Protein AF-A0A6L7EQ27-F1 (afdb_monomer)

Mean predicted aligned error: 4.53 Å

Structure (mmCIF, N/CA/C/O backbone):
data_AF-A0A6L7EQ27-F1
#
_entry.id   AF-A0A6L7EQ27-F1
#
loop_
_atom_site.group_PDB
_atom_site.id
_atom_site.type_symbol
_atom_site.label_atom_id
_atom_site.label_alt_id
_atom_site.label_comp_id
_atom_site.label_asym_id
_atom_site.label_entity_id
_atom_site.label_seq_id
_atom_site.pdbx_PDB_ins_code
_atom_site.Cartn_x
_atom_site.Cartn_y
_atom_site.Cartn_z
_atom_site.occupancy
_atom_site.B_iso_or_equiv
_atom_site.auth_seq_id
_atom_site.auth_comp_id
_atom_site.auth_asym_id
_atom_site.auth_atom_id
_atom_site.pdbx_PDB_model_num
ATOM 1 N N . MET A 1 1 ? -13.076 1.166 -12.972 1.00 92.44 1 MET A N 1
ATOM 2 C CA . MET A 1 1 ? -11.904 1.980 -12.607 1.00 92.44 1 MET A CA 1
ATOM 3 C C . MET A 1 1 ? -10.783 1.760 -13.618 1.00 92.44 1 MET A C 1
ATOM 5 O O . MET A 1 1 ? -10.597 0.616 -14.028 1.00 92.44 1 MET A O 1
ATOM 9 N N . ASP A 1 2 ? -10.060 2.808 -14.017 1.00 97.00 2 ASP A N 1
ATOM 10 C CA . ASP A 1 2 ? -8.832 2.735 -14.82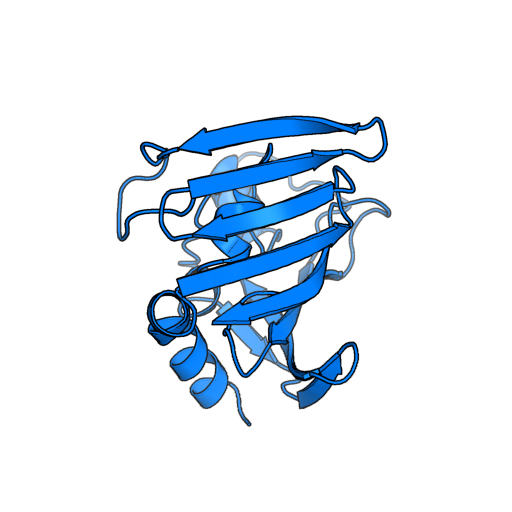8 1.00 97.00 2 ASP A CA 1
ATOM 11 C C . ASP A 1 2 ? -7.584 3.262 -14.078 1.00 97.00 2 ASP A C 1
ATOM 13 O O . ASP A 1 2 ? -7.626 3.515 -12.875 1.00 97.00 2 ASP A O 1
ATOM 17 N N . ALA A 1 3 ? -6.439 3.369 -14.760 1.00 97.56 3 ALA A N 1
ATOM 18 C CA . ALA A 1 3 ? -5.190 3.825 -14.145 1.00 97.56 3 ALA A CA 1
ATOM 19 C C . ALA A 1 3 ? -5.232 5.296 -13.692 1.00 97.56 3 ALA A C 1
ATOM 21 O O . ALA A 1 3 ? -4.598 5.643 -12.694 1.00 97.56 3 ALA A O 1
ATOM 22 N N . ASP A 1 4 ? -5.963 6.160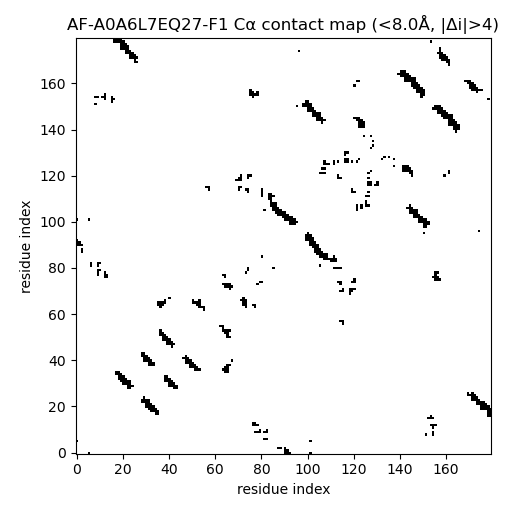 -14.395 1.00 97.44 4 ASP A N 1
ATOM 23 C CA . ASP A 1 4 ? -6.049 7.578 -14.049 1.00 97.44 4 ASP A CA 1
ATOM 24 C C . ASP A 1 4 ? -6.982 7.794 -12.855 1.00 97.44 4 ASP A C 1
ATOM 26 O O . ASP A 1 4 ? -6.668 8.604 -11.976 1.00 97.44 4 ASP A O 1
ATOM 30 N N . ASP A 1 5 ? -8.050 6.998 -12.751 1.00 97.38 5 ASP A N 1
ATOM 31 C CA . ASP A 1 5 ? -8.876 6.911 -11.545 1.00 97.38 5 ASP A CA 1
ATOM 32 C C . ASP A 1 5 ? -8.040 6.492 -10.320 1.00 97.38 5 ASP A C 1
ATOM 34 O O . ASP A 1 5 ? -8.153 7.095 -9.248 1.00 97.38 5 ASP A O 1
ATOM 38 N N . VAL A 1 6 ? -7.162 5.488 -10.469 1.00 98.12 6 VAL A N 1
ATOM 39 C CA . VAL A 1 6 ? -6.251 5.056 -9.392 1.00 98.12 6 VAL A CA 1
ATOM 40 C C . VAL A 1 6 ? -5.302 6.190 -9.006 1.00 98.12 6 VAL A C 1
ATOM 42 O O . VAL A 1 6 ? -5.149 6.481 -7.822 1.00 98.12 6 VAL A O 1
ATOM 45 N N . ARG A 1 7 ? -4.707 6.900 -9.972 1.00 96.75 7 ARG A N 1
ATOM 46 C CA . ARG A 1 7 ? -3.846 8.061 -9.677 1.00 96.75 7 ARG A CA 1
ATOM 47 C C . ARG A 1 7 ? -4.591 9.187 -8.970 1.00 96.75 7 ARG A C 1
ATOM 49 O O . ARG A 1 7 ? -4.009 9.858 -8.121 1.00 96.75 7 ARG A O 1
ATOM 56 N N . ALA A 1 8 ? -5.860 9.414 -9.306 1.00 95.00 8 ALA A N 1
ATOM 57 C CA . ALA A 1 8 ? -6.693 10.370 -8.587 1.00 95.00 8 ALA A CA 1
ATOM 58 C C . ALA A 1 8 ? -6.906 9.935 -7.130 1.00 95.00 8 ALA A C 1
ATOM 60 O O . ALA A 1 8 ? -6.685 10.743 -6.233 1.00 95.00 8 ALA A O 1
ATOM 61 N N . LEU A 1 9 ? -7.220 8.656 -6.890 1.00 95.81 9 LEU A N 1
ATOM 62 C CA . LEU A 1 9 ? -7.338 8.092 -5.542 1.00 95.81 9 LEU A CA 1
ATOM 63 C C . LEU A 1 9 ? -6.053 8.282 -4.720 1.00 95.81 9 LEU A C 1
ATOM 65 O O . LEU A 1 9 ? -6.128 8.741 -3.582 1.00 95.81 9 LEU A O 1
ATOM 69 N N . LEU A 1 10 ? -4.890 7.975 -5.306 1.00 94.62 10 LEU A N 1
ATOM 70 C CA . LEU A 1 10 ? -3.577 8.074 -4.655 1.00 94.62 10 LEU A CA 1
ATOM 71 C C . LEU A 1 10 ? -3.254 9.490 -4.155 1.00 94.62 10 LEU A C 1
ATOM 73 O O . LEU A 1 10 ? -2.602 9.650 -3.128 1.00 94.62 10 LEU A O 1
ATOM 77 N N . ARG A 1 11 ? -3.717 10.532 -4.853 1.00 90.94 11 ARG A N 1
ATOM 78 C CA . ARG A 1 11 ? -3.468 11.927 -4.454 1.00 90.94 11 ARG A CA 1
ATOM 79 C C . ARG A 1 11 ? -4.258 12.357 -3.218 1.00 90.94 11 ARG A C 1
ATOM 81 O O . ARG A 1 11 ? -3.811 13.271 -2.525 1.00 90.94 11 ARG A O 1
ATOM 88 N N . ASP A 1 12 ? -5.371 11.685 -2.938 1.00 91.00 12 ASP A N 1
ATOM 89 C CA . ASP A 1 12 ? -6.325 12.074 -1.898 1.00 91.00 12 ASP A CA 1
ATOM 90 C C . ASP A 1 12 ? -6.208 11.231 -0.616 1.00 91.00 12 ASP A C 1
ATOM 92 O O . ASP A 1 12 ? -6.871 11.547 0.376 1.00 91.00 12 ASP A O 1
ATOM 96 N N . VAL A 1 13 ? -5.380 10.176 -0.608 1.00 93.31 13 VAL A N 1
ATOM 97 C CA . VAL A 1 13 ? -5.315 9.175 0.478 1.00 93.31 13 VAL A CA 1
ATOM 98 C C . VAL A 1 13 ? -5.179 9.788 1.876 1.00 93.31 13 VAL A C 1
ATOM 100 O O . VAL A 1 13 ? -5.997 9.437 2.728 1.00 93.31 13 VAL A O 1
ATOM 103 N N . PRO A 1 14 ? -4.269 10.749 2.142 1.00 86.00 14 PRO A N 1
ATOM 104 C CA . PRO A 1 14 ? -4.118 11.309 3.490 1.00 86.00 14 PRO A CA 1
ATOM 105 C C . PRO A 1 14 ? -5.381 11.982 4.034 1.00 86.00 14 PRO A C 1
ATOM 107 O O . PRO A 1 14 ? -5.525 12.148 5.236 1.00 86.00 14 PRO A O 1
ATOM 110 N N . SER A 1 15 ? -6.305 12.395 3.162 1.00 91.19 15 SER A N 1
ATOM 111 C CA . SER A 1 15 ? -7.559 13.045 3.561 1.00 91.19 15 SER A CA 1
ATOM 112 C C . SER A 1 15 ? -8.736 12.077 3.735 1.00 91.19 15 SER A C 1
ATOM 114 O O . SER A 1 15 ? -9.797 12.482 4.215 1.00 91.19 15 SER A O 1
ATOM 116 N N . ARG A 1 16 ? -8.570 10.811 3.330 1.00 95.25 16 ARG A N 1
ATOM 117 C CA . ARG A 1 16 ? -9.637 9.797 3.269 1.00 95.25 16 ARG A CA 1
ATOM 118 C C . ARG A 1 16 ? -9.816 8.995 4.546 1.00 95.25 16 ARG A C 1
ATOM 120 O O . ARG A 1 16 ? -10.812 8.293 4.692 1.00 95.25 16 ARG A O 1
ATOM 127 N N . TRP A 1 17 ? -8.876 9.102 5.466 1.00 95.06 17 TRP A N 1
ATOM 128 C CA . TRP A 1 17 ? -8.948 8.483 6.775 1.00 95.06 17 TRP A CA 1
ATOM 129 C C . TRP A 1 17 ? -8.394 9.462 7.807 1.00 95.06 17 TRP A C 1
ATOM 131 O O . TRP A 1 17 ? -7.625 10.356 7.489 1.00 95.06 17 TRP A O 1
ATOM 141 N N . ARG A 1 18 ? -8.835 9.318 9.050 1.00 93.75 18 ARG A N 1
ATOM 142 C CA . ARG A 1 18 ? -8.378 10.056 10.236 1.00 93.75 18 ARG A CA 1
ATOM 143 C C . ARG A 1 18 ? -7.858 9.109 11.297 1.00 93.75 18 ARG A C 1
ATOM 145 O O . ARG A 1 18 ? -6.982 9.465 12.084 1.00 93.75 18 ARG A O 1
ATOM 152 N N . SER A 1 19 ? -8.448 7.918 11.357 1.00 95.69 19 SER A N 1
ATOM 153 C CA . SER A 1 19 ? -7.955 6.831 12.183 1.00 95.69 19 SER A CA 1
ATOM 154 C C . SER A 1 19 ? -8.119 5.491 11.487 1.00 95.69 19 SER A C 1
ATOM 156 O O . SER A 1 19 ? -9.055 5.296 10.711 1.00 95.69 19 SER A O 1
ATOM 158 N N . LEU A 1 20 ? -7.196 4.578 11.776 1.00 97.25 20 LEU A N 1
ATOM 159 C CA . LEU A 1 20 ? -7.196 3.213 11.268 1.00 97.25 20 LEU A CA 1
ATOM 160 C C . LEU A 1 20 ? -6.942 2.249 12.422 1.00 97.25 20 LEU A C 1
ATOM 162 O O . LEU A 1 20 ? -6.120 2.502 13.298 1.00 97.25 20 LEU A O 1
ATOM 166 N N . HIS A 1 21 ? -7.623 1.114 12.398 1.00 98.06 21 HIS A N 1
ATOM 167 C CA . HIS A 1 21 ? -7.310 -0.056 13.206 1.00 98.06 21 HIS A CA 1
ATOM 168 C C . HIS A 1 21 ? -7.119 -1.216 12.242 1.00 98.06 21 HIS A C 1
ATOM 170 O O . HIS A 1 21 ? -8.041 -1.547 11.499 1.00 98.06 21 HIS A O 1
ATOM 176 N N . LEU A 1 22 ? -5.928 -1.804 12.208 1.00 97.25 22 LEU A N 1
ATOM 177 C CA . LEU A 1 22 ? -5.591 -2.852 11.250 1.00 97.25 22 LEU A CA 1
ATOM 178 C C . LEU A 1 22 ? -4.782 -3.984 11.876 1.00 97.25 22 LEU A C 1
ATOM 180 O O . LEU A 1 22 ? -4.132 -3.815 12.904 1.00 97.25 22 LEU A O 1
ATOM 184 N N . VAL A 1 23 ? -4.813 -5.143 11.226 1.00 97.50 23 VAL A N 1
ATOM 185 C CA . VAL A 1 23 ? -3.837 -6.220 11.420 1.00 97.50 23 VAL A CA 1
ATOM 186 C C . VAL A 1 23 ? -2.914 -6.226 10.213 1.00 97.50 23 VAL A C 1
ATOM 188 O O . VAL A 1 23 ? -3.386 -6.399 9.089 1.00 97.50 23 VAL A O 1
ATOM 191 N N . HIS A 1 24 ? -1.625 -6.032 10.457 1.00 96.00 24 HIS A N 1
ATOM 192 C CA . HIS A 1 24 ? -0.561 -6.103 9.468 1.00 96.00 24 HIS A CA 1
ATOM 193 C C . HIS A 1 24 ? 0.091 -7.484 9.520 1.00 96.00 24 HIS A C 1
ATOM 195 O O . HIS A 1 24 ? 0.448 -7.965 10.596 1.00 96.00 24 HIS A O 1
ATOM 201 N N . THR A 1 25 ? 0.262 -8.101 8.358 1.00 94.06 25 THR A N 1
ATOM 202 C CA . THR A 1 25 ? 1.002 -9.352 8.172 1.00 94.06 25 THR A CA 1
ATOM 203 C C . THR A 1 25 ? 2.125 -9.096 7.178 1.00 94.06 25 THR A C 1
ATOM 205 O O . THR A 1 25 ? 1.854 -8.622 6.074 1.00 94.06 25 THR A O 1
ATOM 208 N N . GLY A 1 26 ? 3.373 -9.383 7.549 1.00 90.44 26 GLY A N 1
ATOM 209 C CA . GLY A 1 26 ? 4.545 -8.982 6.763 1.00 90.44 26 GLY A CA 1
ATOM 210 C C . GLY A 1 26 ? 5.867 -9.382 7.417 1.00 90.44 26 GLY A C 1
ATOM 211 O O . GLY A 1 26 ? 6.052 -10.536 7.789 1.00 90.44 26 GLY A O 1
ATOM 212 N N . ILE A 1 27 ? 6.803 -8.432 7.556 1.00 85.25 27 ILE A N 1
ATOM 213 C CA . ILE A 1 27 ? 8.067 -8.665 8.293 1.00 85.25 27 ILE A CA 1
ATOM 214 C C . ILE A 1 27 ? 7.786 -8.999 9.762 1.00 85.25 27 ILE A C 1
ATOM 216 O O . ILE A 1 27 ? 8.462 -9.840 10.351 1.00 85.25 27 ILE A O 1
ATOM 220 N N . ASP A 1 28 ? 6.817 -8.300 10.352 1.00 88.06 28 ASP A N 1
ATOM 221 C CA . ASP A 1 28 ? 6.382 -8.473 11.734 1.00 88.06 28 ASP A CA 1
ATOM 222 C C . ASP A 1 28 ? 4.854 -8.420 11.767 1.00 88.06 28 ASP A C 1
ATOM 224 O O . ASP A 1 28 ? 4.255 -7.446 11.304 1.00 88.06 28 ASP A O 1
ATOM 228 N N . ASP A 1 29 ? 4.235 -9.469 12.303 1.00 92.62 29 ASP A N 1
ATOM 229 C CA . ASP A 1 29 ? 2.782 -9.600 12.362 1.00 92.62 29 ASP A CA 1
ATOM 230 C C . ASP A 1 29 ? 2.250 -8.877 13.597 1.00 92.62 29 ASP A C 1
ATOM 232 O O . ASP A 1 29 ? 2.504 -9.273 14.742 1.00 92.62 29 ASP A O 1
ATOM 236 N N . VAL A 1 30 ? 1.497 -7.804 13.367 1.00 95.94 30 VAL A N 1
ATOM 237 C CA . VAL A 1 30 ? 1.076 -6.894 14.430 1.00 95.94 30 VAL A CA 1
ATOM 238 C C . VAL A 1 30 ? -0.342 -6.383 14.239 1.00 95.94 30 VAL A C 1
ATOM 240 O O . VAL A 1 30 ? -0.861 -6.290 13.131 1.00 95.94 30 VAL A O 1
ATOM 243 N N . GLU A 1 31 ? -0.968 -5.998 15.341 1.00 98.12 31 GLU A N 1
ATOM 244 C CA . GLU A 1 31 ? -2.190 -5.204 15.336 1.00 98.12 31 GLU A CA 1
ATOM 245 C C . GLU A 1 31 ? -1.835 -3.747 15.623 1.00 98.12 31 GLU A C 1
ATOM 247 O O . GLU A 1 31 ? -1.053 -3.477 16.534 1.00 98.12 31 GLU A O 1
ATOM 252 N N . ALA A 1 32 ? -2.380 -2.811 14.853 1.00 97.06 32 ALA A N 1
ATOM 253 C CA . ALA A 1 32 ? -2.012 -1.407 14.930 1.00 97.06 32 ALA A CA 1
ATOM 254 C C . ALA A 1 32 ? -3.226 -0.478 14.971 1.00 97.06 32 ALA A C 1
ATOM 256 O O . ALA A 1 32 ? -4.216 -0.697 14.272 1.00 97.06 32 ALA A O 1
ATOM 257 N N . TRP A 1 33 ? -3.101 0.589 15.756 1.00 97.12 33 TRP A N 1
ATOM 258 C CA . TRP A 1 33 ? -4.014 1.726 15.806 1.00 97.12 33 TRP A CA 1
ATOM 259 C C . TRP A 1 33 ? -3.261 2.967 15.359 1.00 97.12 33 TRP A C 1
ATOM 261 O O . TRP A 1 33 ? -2.216 3.295 15.921 1.00 97.12 33 TRP A O 1
ATOM 271 N N . LEU A 1 34 ? -3.799 3.650 14.358 1.00 93.94 34 LEU A N 1
ATOM 272 C CA . LEU A 1 34 ? -3.176 4.807 13.741 1.00 93.94 34 LEU A CA 1
ATOM 273 C C . LEU A 1 34 ? -4.100 6.014 13.794 1.00 93.94 34 LEU A C 1
ATOM 275 O O . LEU A 1 34 ? -5.320 5.897 13.645 1.00 93.94 34 LEU A O 1
ATOM 279 N N . ARG A 1 35 ? -3.482 7.175 13.958 1.00 92.38 35 ARG A N 1
ATOM 280 C CA . ARG A 1 35 ? -4.004 8.504 13.633 1.00 92.38 35 ARG A CA 1
ATOM 281 C C . ARG A 1 35 ? -2.861 9.273 12.990 1.00 92.38 35 ARG A C 1
ATOM 283 O O . ARG A 1 35 ? -1.711 8.890 13.173 1.00 92.38 35 ARG A O 1
ATOM 290 N N . HIS A 1 36 ? -3.154 10.366 12.297 1.00 87.75 36 HIS A N 1
ATOM 291 C CA . HIS A 1 36 ? -2.083 11.191 11.739 1.00 87.75 36 HIS A CA 1
ATOM 292 C C . HIS A 1 36 ? -1.048 11.557 12.808 1.00 87.75 36 HIS A C 1
ATOM 294 O O . HIS A 1 36 ? -1.383 12.182 13.818 1.00 87.75 36 HIS A O 1
ATOM 300 N N . GLY A 1 37 ? 0.198 11.133 12.596 1.00 85.81 37 GLY A N 1
ATOM 301 C CA . GLY A 1 37 ? 1.305 11.377 13.522 1.00 85.81 37 GLY A CA 1
ATOM 302 C C . GLY A 1 37 ? 1.345 10.492 14.778 1.00 85.81 37 GLY A C 1
ATOM 303 O O . GLY A 1 37 ? 2.286 10.631 15.562 1.00 85.81 37 GLY A O 1
ATOM 304 N N . GLU A 1 38 ? 0.405 9.561 14.966 1.00 90.75 38 GLU A N 1
ATOM 305 C CA . GLU A 1 38 ? 0.357 8.631 16.103 1.00 90.75 38 GLU A CA 1
ATOM 306 C C . GLU A 1 38 ? 0.204 7.173 15.649 1.00 90.75 38 GLU A C 1
ATOM 308 O O . GLU A 1 38 ? -0.679 6.828 14.865 1.00 90.75 38 GLU A O 1
ATOM 313 N N . LEU A 1 39 ? 1.022 6.288 16.216 1.00 92.88 39 LEU A N 1
ATOM 314 C CA . LEU A 1 39 ? 0.964 4.853 15.966 1.00 92.88 39 LEU A CA 1
ATOM 315 C C . LEU A 1 39 ? 1.087 4.089 17.282 1.00 92.88 39 LEU A C 1
ATOM 317 O O . LEU A 1 39 ? 2.050 4.250 18.027 1.00 92.88 39 LEU A O 1
ATOM 321 N N . GLU A 1 40 ? 0.135 3.205 17.545 1.00 95.81 40 GLU A N 1
ATOM 322 C CA . GLU A 1 40 ? 0.224 2.185 18.583 1.00 95.81 40 GLU A CA 1
ATOM 323 C C . GLU A 1 40 ? 0.242 0.806 17.928 1.00 95.81 40 GLU A C 1
ATOM 325 O O . GLU A 1 40 ? -0.608 0.503 17.098 1.00 95.81 40 GLU A O 1
ATOM 330 N N . VAL A 1 41 ? 1.196 -0.036 18.317 1.00 96.19 41 VAL A N 1
ATOM 331 C CA . VAL A 1 41 ? 1.374 -1.391 17.794 1.00 96.19 41 VAL A CA 1
ATOM 332 C C . VAL A 1 41 ? 1.339 -2.385 18.942 1.00 96.19 41 VAL A C 1
ATOM 334 O O . VAL A 1 41 ? 2.049 -2.219 19.936 1.00 96.19 41 VAL A O 1
ATOM 337 N N . ARG A 1 42 ? 0.552 -3.447 18.782 1.00 97.50 42 ARG A N 1
ATOM 338 C CA . ARG A 1 42 ? 0.499 -4.610 19.662 1.00 97.50 42 ARG A CA 1
ATOM 339 C C . ARG A 1 42 ? 1.008 -5.844 18.925 1.00 97.50 42 ARG A C 1
ATOM 341 O O . ARG A 1 42 ? 0.452 -6.250 17.907 1.00 97.50 42 ARG A O 1
ATOM 348 N N . ARG A 1 43 ? 2.042 -6.466 19.487 1.00 93.56 43 ARG A N 1
ATOM 349 C CA . ARG A 1 43 ? 2.562 -7.765 19.045 1.00 93.56 43 ARG A CA 1
ATOM 350 C C . ARG A 1 43 ? 1.747 -8.923 19.610 1.00 93.56 43 ARG A C 1
ATOM 352 O O . ARG A 1 43 ? 1.037 -8.785 20.607 1.00 93.56 43 ARG A O 1
ATOM 359 N N . SER A 1 44 ? 1.913 -10.094 19.002 1.00 89.12 44 SER A N 1
ATOM 360 C CA . SER A 1 44 ? 1.295 -11.350 19.446 1.00 89.12 44 SER A CA 1
ATOM 361 C C . SER A 1 44 ? 1.726 -11.792 20.851 1.00 89.12 44 SER A C 1
ATOM 363 O O . SER A 1 44 ? 0.951 -12.442 21.549 1.00 89.12 44 SER A O 1
ATOM 365 N N . ASP A 1 45 ? 2.919 -11.393 21.302 1.00 90.62 45 ASP A N 1
ATOM 366 C CA . ASP A 1 45 ? 3.412 -11.627 22.667 1.00 90.62 45 ASP A CA 1
ATOM 367 C C . ASP A 1 45 ? 2.799 -10.677 23.719 1.00 90.62 45 ASP A C 1
ATOM 369 O O . ASP A 1 45 ? 3.102 -10.781 24.908 1.00 90.62 45 ASP A O 1
ATOM 373 N N . GLY A 1 46 ? 1.923 -9.761 23.294 1.00 90.69 46 GLY A N 1
ATOM 374 C CA . GLY A 1 46 ? 1.267 -8.768 24.141 1.00 90.69 46 GLY A CA 1
ATOM 375 C C . GLY A 1 46 ? 2.071 -7.483 24.350 1.00 90.69 46 GLY A C 1
ATOM 376 O O . GLY A 1 46 ? 1.569 -6.563 24.998 1.00 90.69 46 GLY A O 1
ATOM 377 N N . THR A 1 47 ? 3.283 -7.377 23.797 1.00 93.69 47 THR A N 1
ATOM 378 C CA . THR A 1 47 ? 4.084 -6.151 23.860 1.00 93.69 47 THR A CA 1
ATOM 379 C C . THR A 1 47 ? 3.386 -5.031 23.098 1.00 93.69 47 THR A C 1
ATOM 381 O O . THR A 1 47 ? 2.999 -5.203 21.941 1.00 93.69 47 THR A O 1
ATOM 384 N N . VAL A 1 48 ? 3.268 -3.865 23.738 1.00 95.81 48 VAL A N 1
ATOM 385 C CA . VAL A 1 48 ? 2.708 -2.651 23.136 1.00 95.81 48 VAL A CA 1
ATOM 386 C C . VAL A 1 48 ? 3.803 -1.607 22.971 1.00 95.81 48 VAL A C 1
ATOM 388 O O . VAL A 1 48 ? 4.541 -1.319 23.915 1.00 95.81 48 VAL A O 1
ATOM 391 N N . ARG A 1 49 ? 3.882 -1.009 21.785 1.00 93.50 49 ARG A N 1
ATOM 392 C CA . ARG A 1 49 ? 4.785 0.100 21.476 1.00 93.50 49 ARG A CA 1
ATOM 393 C C . ARG A 1 49 ? 3.999 1.263 20.887 1.00 93.50 49 ARG A C 1
ATOM 395 O O . ARG A 1 49 ? 3.049 1.053 20.143 1.00 93.50 49 ARG A O 1
ATOM 402 N N . ARG A 1 50 ? 4.390 2.480 21.257 1.00 92.88 50 ARG A N 1
ATOM 403 C CA . ARG A 1 50 ? 3.802 3.723 20.758 1.00 92.88 50 ARG A CA 1
ATOM 404 C C . ARG A 1 50 ? 4.886 4.557 20.106 1.00 92.88 50 ARG A C 1
ATOM 406 O O . ARG A 1 50 ? 5.962 4.697 20.680 1.00 92.88 50 ARG A O 1
ATOM 413 N N . GLU A 1 51 ? 4.572 5.095 18.944 1.00 84.62 51 GLU A N 1
ATOM 414 C CA . GLU A 1 51 ? 5.402 6.014 18.181 1.00 84.62 51 GLU A CA 1
ATOM 415 C C . GLU A 1 51 ? 4.588 7.281 17.922 1.00 84.62 51 GLU A C 1
ATOM 417 O O . GLU A 1 51 ? 3.391 7.222 17.632 1.00 84.62 51 GLU A O 1
ATOM 422 N N . SER A 1 52 ? 5.232 8.435 18.054 1.00 80.25 52 SER A N 1
ATOM 423 C CA . SER A 1 52 ? 4.612 9.737 17.816 1.00 80.25 52 SER A CA 1
ATOM 424 C C . SER A 1 52 ? 5.577 10.604 17.031 1.00 80.25 52 SER A C 1
ATOM 426 O O . SER A 1 52 ? 6.647 10.923 17.551 1.00 80.25 52 SER A O 1
ATOM 428 N N . GLY A 1 53 ? 5.181 10.995 15.822 1.00 62.72 53 GLY A N 1
ATOM 429 C CA . GLY A 1 53 ? 6.003 11.781 14.909 1.00 62.72 53 GLY A CA 1
ATOM 430 C C . GLY A 1 53 ? 7.258 11.046 14.429 1.00 62.72 53 GLY A C 1
ATOM 431 O O . GLY A 1 53 ? 8.044 10.504 15.202 1.00 62.72 53 GLY A O 1
ATOM 432 N N . PHE A 1 54 ? 7.485 11.076 13.123 1.00 58.41 54 PHE A N 1
ATOM 433 C CA . PHE A 1 54 ? 8.801 10.821 12.553 1.00 58.41 54 PHE A CA 1
ATOM 434 C C . PHE A 1 54 ? 9.280 12.116 11.909 1.00 58.41 54 PHE A C 1
ATOM 436 O O . PHE A 1 54 ? 8.539 12.750 11.164 1.00 58.41 54 PHE A O 1
ATOM 443 N N . THR A 1 55 ? 10.522 12.513 12.177 1.00 46.78 55 THR A N 1
ATOM 444 C CA . THR A 1 55 ? 11.204 13.448 11.280 1.00 46.78 55 THR A CA 1
ATOM 445 C C . THR A 1 55 ? 11.603 12.632 10.047 1.00 46.78 55 THR A C 1
ATOM 447 O O . THR A 1 55 ? 12.356 11.667 10.217 1.00 46.78 55 THR A O 1
ATOM 450 N N . PRO A 1 56 ? 11.103 12.942 8.836 1.00 47.97 56 PRO A N 1
ATOM 451 C CA . PRO A 1 56 ? 11.388 12.144 7.649 1.00 47.97 56 PRO A CA 1
ATOM 452 C C . PRO A 1 56 ? 12.894 12.045 7.391 1.00 47.97 56 PRO A C 1
ATOM 454 O O . PRO A 1 56 ? 13.614 13.039 7.504 1.00 47.97 56 PRO A O 1
ATOM 457 N N . THR A 1 57 ? 13.372 10.869 6.976 1.00 43.16 57 THR A N 1
ATOM 458 C CA . THR A 1 57 ? 14.666 10.749 6.288 1.00 43.16 57 THR A CA 1
ATOM 459 C C . THR A 1 57 ? 14.457 10.573 4.781 1.00 43.16 57 THR A C 1
ATOM 461 O O . THR A 1 57 ? 14.921 9.597 4.206 1.00 43.16 57 THR A O 1
ATOM 464 N N . SER A 1 58 ? 13.747 11.511 4.148 1.00 43.28 58 SER A N 1
ATOM 465 C CA . SER A 1 58 ? 13.841 11.848 2.716 1.00 43.28 58 SER A CA 1
ATOM 466 C C . SER A 1 58 ? 13.224 13.245 2.490 1.00 43.28 58 SER A C 1
ATOM 468 O O . SER A 1 58 ? 12.357 13.683 3.242 1.00 43.28 58 SER A O 1
ATOM 470 N N . TRP A 1 59 ? 13.784 14.024 1.560 1.00 48.47 59 TRP A N 1
ATOM 471 C CA . TRP A 1 59 ? 13.896 15.490 1.669 1.00 48.47 59 TRP A CA 1
ATOM 472 C C . TRP A 1 59 ? 12.846 16.344 0.935 1.00 48.47 59 TRP A C 1
ATOM 474 O O . TRP A 1 59 ? 13.048 17.558 0.896 1.00 48.47 59 TRP A O 1
ATOM 484 N N . THR A 1 60 ? 11.773 15.810 0.334 1.00 53.41 60 THR A N 1
ATOM 485 C CA . THR A 1 60 ? 11.184 16.577 -0.790 1.00 53.41 60 THR A CA 1
ATOM 486 C C . THR A 1 60 ? 9.688 16.848 -0.909 1.00 53.41 60 THR A C 1
ATOM 488 O O . THR A 1 60 ? 9.403 17.763 -1.679 1.00 53.41 60 THR A O 1
ATOM 491 N N . VAL A 1 61 ? 8.717 16.229 -0.213 1.00 56.31 61 VAL A N 1
ATOM 492 C CA . VAL A 1 61 ? 7.306 16.567 -0.563 1.00 56.31 61 VAL A CA 1
ATOM 493 C C . VAL A 1 61 ? 6.277 16.621 0.575 1.00 56.31 61 VAL A C 1
ATOM 495 O O . VAL A 1 61 ? 5.423 17.508 0.518 1.00 56.31 61 VAL A O 1
ATOM 498 N N . ARG A 1 62 ? 6.286 15.743 1.592 1.00 66.12 62 ARG A N 1
ATOM 499 C CA . ARG A 1 62 ? 5.174 15.662 2.572 1.00 66.12 62 ARG A CA 1
ATOM 500 C C . ARG A 1 62 ? 5.603 15.199 3.965 1.00 66.12 62 ARG A C 1
ATOM 502 O O . 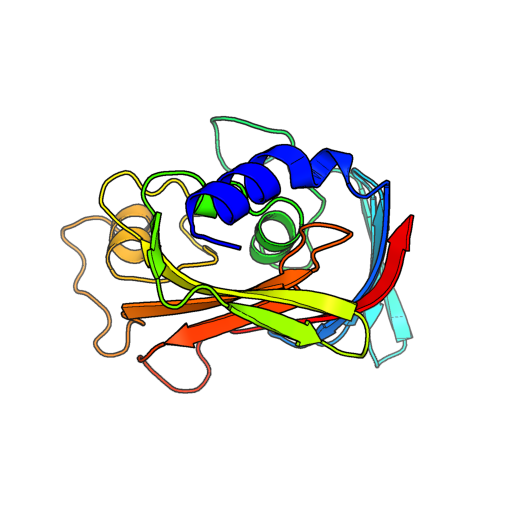ARG A 1 62 ? 6.623 14.528 4.111 1.00 66.12 62 ARG A O 1
ATOM 509 N N . ASP A 1 63 ? 4.795 15.549 4.966 1.00 72.38 63 ASP A N 1
ATOM 510 C CA . ASP A 1 63 ? 4.848 14.918 6.287 1.00 72.38 63 ASP A CA 1
ATOM 511 C C . ASP A 1 63 ? 4.533 13.424 6.132 1.00 72.38 63 ASP A C 1
ATOM 513 O O . ASP A 1 63 ? 3.607 13.061 5.406 1.00 72.38 63 ASP A O 1
ATOM 517 N N . ILE A 1 64 ? 5.307 12.560 6.791 1.00 78.38 64 ILE A N 1
ATOM 518 C CA . ILE A 1 64 ? 5.104 11.108 6.737 1.00 78.38 64 ILE A CA 1
ATOM 519 C C . ILE A 1 64 ? 4.432 10.603 8.009 1.00 78.38 64 ILE A C 1
ATOM 521 O O . ILE A 1 64 ? 4.675 11.111 9.108 1.00 78.38 64 ILE A O 1
ATOM 525 N N . GLU A 1 65 ? 3.635 9.551 7.861 1.00 83.06 65 GLU A N 1
ATOM 526 C CA . GLU A 1 65 ? 3.054 8.856 9.004 1.00 83.06 65 GLU A CA 1
ATOM 527 C C . GLU A 1 65 ? 4.120 8.129 9.841 1.00 83.06 65 GLU A C 1
ATOM 529 O O . GLU A 1 65 ? 5.172 7.740 9.315 1.00 83.06 65 GLU A O 1
ATOM 534 N N . PRO A 1 66 ? 3.874 7.909 11.148 1.00 81.62 66 PRO A N 1
ATOM 535 C CA . PRO A 1 66 ? 4.776 7.132 11.982 1.00 81.62 66 PRO A CA 1
ATOM 536 C C . PRO A 1 66 ? 4.937 5.710 11.450 1.00 81.62 66 PRO A C 1
ATOM 538 O O . PRO A 1 66 ? 3.993 5.084 10.964 1.00 81.62 66 PRO A O 1
ATOM 541 N N . ILE A 1 67 ? 6.145 5.177 11.598 1.00 85.19 67 ILE A N 1
ATOM 542 C CA . ILE A 1 67 ? 6.511 3.881 11.034 1.00 85.19 67 ILE A CA 1
ATOM 543 C C . ILE A 1 67 ? 6.632 2.804 12.109 1.00 85.19 67 ILE A C 1
ATOM 545 O O . ILE A 1 67 ? 7.128 3.043 13.212 1.00 85.19 67 ILE A O 1
ATOM 549 N N . TRP A 1 68 ? 6.264 1.574 11.751 1.00 85.88 68 TRP A N 1
ATOM 550 C CA . TRP A 1 68 ? 6.660 0.383 12.493 1.00 85.88 68 TRP A CA 1
ATOM 551 C C . TRP A 1 68 ? 7.796 -0.316 11.759 1.00 85.88 68 TRP A C 1
ATOM 553 O O . TRP A 1 68 ? 7.583 -0.938 10.723 1.00 85.88 68 TRP A O 1
ATOM 563 N N . THR A 1 69 ? 9.013 -0.252 12.300 1.00 83.62 69 THR A N 1
ATOM 564 C CA . THR A 1 69 ? 10.216 -0.977 11.827 1.00 83.62 69 THR A CA 1
ATOM 565 C C . THR A 1 69 ? 10.721 -0.673 10.404 1.00 83.62 69 THR A C 1
ATOM 567 O O . THR A 1 69 ? 11.890 -0.935 10.137 1.00 83.62 69 THR A O 1
ATOM 570 N N . SER A 1 70 ? 9.903 -0.106 9.511 1.00 85.50 70 SER A N 1
ATOM 571 C CA . SER A 1 70 ? 10.233 0.173 8.109 1.00 85.50 70 SER A CA 1
ATOM 572 C C . SER A 1 70 ? 9.385 1.313 7.532 1.00 85.50 70 SER A C 1
ATOM 574 O O . SER A 1 70 ? 8.202 1.437 7.852 1.00 85.50 70 SER A O 1
ATOM 576 N N . TYR A 1 71 ? 9.962 2.081 6.599 1.00 87.56 71 TYR A N 1
ATOM 577 C CA . TYR A 1 71 ? 9.268 3.112 5.814 1.00 87.56 71 TYR A CA 1
ATOM 578 C C . TYR A 1 71 ? 8.150 2.577 4.913 1.00 87.56 71 TYR A C 1
ATOM 580 O O . TYR A 1 71 ? 7.292 3.351 4.497 1.00 87.56 71 TYR A O 1
ATOM 588 N N . THR A 1 72 ? 8.084 1.263 4.687 1.00 89.06 72 THR A N 1
ATOM 589 C CA . THR A 1 72 ? 6.944 0.629 4.010 1.00 89.06 72 THR A CA 1
ATOM 590 C C . THR A 1 72 ? 5.615 0.940 4.713 1.00 89.06 72 THR A C 1
ATOM 592 O O . THR A 1 72 ? 4.588 1.033 4.050 1.00 89.06 72 THR A O 1
ATOM 595 N N . TRP A 1 73 ? 5.628 1.176 6.034 1.00 90.12 73 TRP A N 1
ATOM 596 C CA . TRP A 1 73 ? 4.444 1.619 6.780 1.00 90.12 73 TRP A CA 1
ATOM 597 C C . TRP A 1 73 ? 3.971 3.014 6.372 1.00 90.12 73 TRP A C 1
ATOM 599 O O . TRP A 1 73 ? 2.781 3.212 6.169 1.00 90.12 73 TRP A O 1
ATOM 609 N N . ALA A 1 74 ? 4.883 3.969 6.199 1.00 89.06 74 ALA A N 1
ATOM 610 C CA . ALA A 1 74 ? 4.507 5.283 5.686 1.00 89.06 74 ALA A CA 1
ATOM 611 C C . ALA A 1 74 ? 3.998 5.167 4.239 1.00 89.06 74 ALA A C 1
ATOM 613 O O . ALA A 1 74 ? 2.946 5.709 3.911 1.00 89.06 74 ALA A O 1
ATOM 614 N N . ALA A 1 75 ? 4.686 4.378 3.406 1.00 91.62 75 ALA A N 1
ATOM 615 C CA . ALA A 1 75 ? 4.319 4.189 2.004 1.00 91.62 75 ALA A CA 1
ATOM 616 C C . ALA A 1 75 ? 2.958 3.509 1.818 1.00 91.62 75 ALA A C 1
ATOM 618 O O . ALA A 1 75 ? 2.217 3.873 0.914 1.00 91.62 75 ALA A O 1
ATOM 619 N N . MET A 1 76 ? 2.569 2.563 2.678 1.00 94.44 76 MET A N 1
ATOM 620 C CA . MET A 1 76 ? 1.235 1.959 2.586 1.00 94.44 76 MET A CA 1
ATOM 621 C C . MET A 1 76 ? 0.108 2.905 3.035 1.00 94.44 76 MET A C 1
ATOM 623 O O . MET A 1 76 ? -1.025 2.708 2.601 1.00 94.44 76 MET A O 1
ATOM 627 N N . LEU A 1 77 ? 0.394 3.896 3.891 1.00 93.75 77 LEU A N 1
ATOM 628 C CA . LEU A 1 77 ? -0.590 4.835 4.453 1.00 93.75 77 LEU A CA 1
ATOM 629 C C . LEU A 1 77 ? -0.800 6.084 3.586 1.00 93.75 77 LEU A C 1
ATOM 631 O O . LEU A 1 77 ? -1.920 6.587 3.527 1.00 93.75 77 LEU A O 1
ATOM 635 N N . ASP A 1 78 ? 0.249 6.550 2.905 1.00 91.88 78 ASP A N 1
ATOM 636 C CA . ASP A 1 78 ? 0.202 7.582 1.859 1.00 91.88 78 ASP A CA 1
ATOM 637 C C . ASP A 1 78 ? 0.993 7.099 0.625 1.00 91.88 78 ASP A C 1
ATOM 639 O O . ASP A 1 78 ? 2.157 7.463 0.451 1.00 91.88 78 ASP A O 1
ATOM 643 N N . PRO A 1 79 ? 0.402 6.250 -0.239 1.00 94.62 79 PRO A N 1
ATOM 644 C CA . PRO A 1 79 ? 1.087 5.628 -1.376 1.00 94.62 79 PRO A CA 1
ATOM 645 C C . PRO A 1 79 ? 1.335 6.582 -2.559 1.00 94.62 79 PRO A C 1
ATOM 647 O O . PRO A 1 79 ? 1.228 6.183 -3.721 1.00 94.62 79 PRO A O 1
ATOM 650 N N . TYR A 1 80 ? 1.691 7.845 -2.298 1.00 91.00 80 TYR A N 1
ATOM 651 C CA . TYR A 1 80 ? 1.915 8.854 -3.338 1.00 91.00 80 TYR A CA 1
ATOM 652 C C . TYR A 1 80 ? 3.000 8.441 -4.341 1.00 91.00 80 TYR A C 1
ATOM 654 O O . TYR A 1 80 ? 2.937 8.848 -5.500 1.00 91.00 80 TYR A O 1
ATOM 662 N N . GLU A 1 81 ? 3.966 7.615 -3.930 1.00 92.62 81 GLU A N 1
ATOM 663 C CA . GLU A 1 81 ? 5.032 7.102 -4.800 1.00 92.62 81 GLU A CA 1
ATOM 664 C C . GLU A 1 81 ? 4.495 6.301 -6.001 1.00 92.62 81 GLU A C 1
ATOM 666 O O . GLU A 1 81 ? 5.187 6.140 -6.999 1.00 92.62 81 GLU A O 1
ATOM 671 N N . LEU A 1 82 ? 3.243 5.835 -5.950 1.00 96.12 82 LEU A N 1
ATOM 672 C CA . LEU A 1 82 ? 2.578 5.151 -7.063 1.00 96.12 82 LEU A CA 1
ATOM 673 C C . LEU A 1 82 ? 1.938 6.113 -8.082 1.00 96.12 82 LEU A C 1
ATOM 675 O O . LEU A 1 82 ? 1.415 5.667 -9.104 1.00 96.12 82 LEU A O 1
ATOM 679 N N . SER A 1 83 ? 1.910 7.417 -7.793 1.00 93.81 83 SER A N 1
ATOM 680 C CA . SER A 1 83 ? 1.147 8.403 -8.570 1.00 93.81 83 SER A CA 1
ATOM 681 C C . SER A 1 83 ? 1.880 8.925 -9.807 1.00 93.81 83 SER A C 1
ATOM 683 O O . SER A 1 83 ? 1.228 9.256 -10.798 1.00 93.81 83 SER A O 1
ATOM 685 N N . GLU A 1 84 ? 3.213 8.938 -9.778 1.00 92.69 84 GLU A N 1
ATOM 686 C CA . GLU A 1 84 ? 4.083 9.486 -10.820 1.00 92.69 84 GLU A CA 1
ATOM 687 C C . GLU A 1 84 ? 5.211 8.499 -11.134 1.00 92.69 84 GLU A C 1
ATOM 689 O O . GLU A 1 84 ? 5.693 7.794 -10.252 1.00 92.69 84 GLU A O 1
ATOM 694 N N . HIS A 1 85 ? 5.639 8.442 -12.399 1.00 96.31 85 HIS A N 1
ATOM 695 C CA . HIS A 1 85 ? 6.732 7.564 -12.853 1.00 96.31 85 HIS A CA 1
ATOM 696 C C . HIS A 1 85 ? 6.559 6.069 -12.499 1.00 96.31 85 HIS A C 1
ATOM 698 O O . HIS A 1 85 ? 7.528 5.316 -12.379 1.00 96.31 85 HIS A O 1
ATOM 704 N N . VAL A 1 86 ? 5.304 5.622 -12.395 1.00 98.06 86 VAL A N 1
ATOM 705 C CA . VAL A 1 86 ? 4.918 4.219 -12.222 1.00 98.06 86 VAL A CA 1
ATOM 706 C C . VAL A 1 86 ? 3.863 3.857 -13.266 1.00 98.06 86 VAL A C 1
ATOM 708 O O . VAL A 1 86 ? 2.822 4.515 -13.398 1.00 98.06 86 VAL A O 1
ATOM 711 N N . ASP A 1 87 ? 4.131 2.785 -14.009 1.00 98.25 87 ASP A N 1
ATOM 712 C CA . ASP A 1 87 ? 3.146 2.193 -14.908 1.00 98.25 87 ASP A CA 1
ATOM 713 C C . ASP A 1 87 ? 2.180 1.330 -14.102 1.00 98.25 87 ASP A C 1
ATOM 715 O O . ASP A 1 87 ? 2.603 0.421 -13.384 1.00 98.25 87 ASP A O 1
ATOM 719 N N . LEU A 1 88 ? 0.883 1.603 -14.261 1.00 98.50 88 LEU A N 1
ATOM 720 C CA . LEU A 1 88 ? -0.205 0.845 -13.652 1.00 98.50 88 LEU A CA 1
ATOM 721 C C . LEU A 1 88 ? -0.902 0.025 -14.741 1.00 98.50 88 LEU A C 1
ATOM 723 O O . LEU A 1 88 ? -1.460 0.584 -15.687 1.00 98.50 88 LEU A O 1
ATOM 727 N N . ALA A 1 89 ? -0.859 -1.296 -14.612 1.00 98.19 89 ALA A N 1
ATOM 728 C CA . ALA A 1 89 ? -1.458 -2.244 -15.547 1.00 98.19 89 ALA A CA 1
ATOM 729 C C . ALA A 1 89 ? -2.420 -3.197 -14.827 1.00 98.19 89 ALA A C 1
ATOM 731 O O . ALA A 1 89 ? -2.440 -3.266 -13.599 1.00 98.19 89 ALA A O 1
ATOM 732 N N . ASP A 1 90 ? -3.217 -3.941 -15.597 1.00 97.69 90 ASP A N 1
ATOM 733 C CA . ASP A 1 90 ? -4.150 -4.956 -15.083 1.00 97.69 90 ASP A CA 1
ATOM 734 C C . ASP A 1 90 ? -5.100 -4.428 -13.987 1.00 97.69 90 ASP A C 1
ATOM 736 O O . ASP A 1 90 ? -5.454 -5.149 -13.051 1.00 97.69 90 ASP A O 1
ATOM 740 N N . VAL A 1 91 ? -5.500 -3.155 -14.097 1.00 98.69 91 VAL A N 1
ATOM 741 C CA . VAL A 1 91 ? -6.369 -2.483 -13.123 1.00 98.69 91 VAL A CA 1
ATOM 742 C C . VAL A 1 91 ? -7.730 -3.169 -13.086 1.00 98.69 91 VAL A C 1
ATOM 744 O O . VAL A 1 91 ? -8.404 -3.310 -14.109 1.00 98.69 91 VAL A O 1
ATOM 747 N N . ARG A 1 92 ? -8.146 -3.590 -11.893 1.00 98.50 92 ARG A N 1
ATOM 748 C CA . ARG A 1 92 ? -9.411 -4.291 -11.675 1.00 98.50 92 ARG A CA 1
ATOM 749 C C . ARG A 1 92 ? -9.990 -3.977 -10.306 1.00 98.50 92 ARG A C 1
ATOM 751 O O . ARG A 1 92 ? -9.285 -3.967 -9.300 1.00 98.50 92 ARG A O 1
ATOM 758 N N . GLU A 1 93 ? -11.297 -3.776 -10.269 1.00 98.56 93 GLU A N 1
ATOM 759 C CA . GLU A 1 93 ? -12.046 -3.701 -9.016 1.00 98.56 93 GLU A CA 1
ATOM 760 C C . GLU A 1 93 ? -12.143 -5.100 -8.395 1.00 98.56 93 GLU A C 1
ATOM 762 O O . GLU A 1 93 ? -12.332 -6.102 -9.092 1.00 98.56 93 GLU A O 1
ATOM 767 N N . VAL A 1 94 ? -11.956 -5.170 -7.081 1.00 98.56 94 VAL A N 1
ATOM 768 C CA . VAL A 1 94 ? -11.938 -6.405 -6.293 1.00 98.56 94 VAL A CA 1
ATOM 769 C C . VAL A 1 94 ? -12.607 -6.175 -4.941 1.00 98.56 94 VAL A C 1
ATOM 771 O O . VAL A 1 94 ? -12.935 -5.051 -4.569 1.00 98.56 94 VAL A O 1
ATOM 774 N N . GLU A 1 95 ? -12.776 -7.250 -4.179 1.00 98.06 95 GLU A N 1
ATOM 775 C CA . GLU A 1 95 ? -13.178 -7.186 -2.778 1.00 98.06 95 GLU A CA 1
ATOM 776 C C . GLU A 1 95 ? -12.097 -7.846 -1.915 1.00 98.06 95 GLU A C 1
ATOM 778 O O . GLU A 1 95 ? -11.613 -8.934 -2.239 1.00 98.06 95 GLU A O 1
ATOM 783 N N . VAL A 1 96 ? -11.710 -7.187 -0.821 1.00 96.44 96 VAL A N 1
ATOM 784 C CA . VAL A 1 96 ? -10.763 -7.711 0.171 1.00 96.44 96 VAL A CA 1
ATOM 785 C C . VAL A 1 96 ? -11.448 -7.699 1.529 1.00 96.44 96 VAL A C 1
ATOM 787 O O . VAL A 1 96 ? -11.767 -6.637 2.050 1.00 96.44 96 VAL A O 1
ATOM 790 N N . GLU A 1 97 ? -11.686 -8.880 2.107 1.00 93.25 97 GLU A N 1
ATOM 791 C CA . GLU A 1 97 ? -12.320 -9.025 3.432 1.00 93.25 97 GLU A CA 1
ATOM 792 C C . GLU A 1 97 ? -13.672 -8.281 3.547 1.00 93.25 97 GLU A C 1
ATOM 794 O O . GLU A 1 97 ? -13.976 -7.677 4.575 1.00 93.25 97 GLU A O 1
ATOM 799 N N . GLY A 1 98 ? -14.484 -8.288 2.482 1.00 95.81 98 GLY A N 1
ATOM 800 C CA . GLY A 1 98 ? -15.775 -7.588 2.444 1.00 95.81 98 GLY A CA 1
ATOM 801 C C . GLY A 1 98 ? -15.693 -6.085 2.159 1.00 95.81 98 GLY A C 1
ATOM 802 O O . GLY A 1 98 ? -16.714 -5.401 2.225 1.00 95.81 98 GLY A O 1
ATOM 803 N N . ARG A 1 99 ? -14.501 -5.549 1.863 1.00 97.25 99 ARG A N 1
ATOM 804 C CA . ARG A 1 99 ? -14.283 -4.129 1.557 1.00 97.25 99 ARG A CA 1
ATOM 805 C C . ARG A 1 99 ? -13.997 -3.926 0.063 1.00 97.25 99 ARG A C 1
ATOM 807 O O . ARG A 1 99 ? -13.172 -4.663 -0.488 1.00 97.25 99 ARG A O 1
ATOM 814 N N . PRO A 1 100 ? -14.641 -2.947 -0.604 1.00 98.25 100 PRO A N 1
ATOM 815 C CA . PRO A 1 100 ? -14.326 -2.598 -1.986 1.00 98.25 100 PRO A CA 1
ATOM 816 C C . PRO A 1 100 ? -12.872 -2.148 -2.124 1.00 98.25 100 PRO A C 1
ATOM 818 O O . PRO A 1 100 ? -12.389 -1.321 -1.351 1.00 98.25 100 PRO A O 1
ATOM 821 N N . ALA A 1 101 ? -12.185 -2.668 -3.131 1.00 98.62 101 ALA A N 1
ATOM 822 C CA . ALA A 1 101 ? -10.772 -2.421 -3.359 1.00 98.62 101 ALA A CA 1
ATOM 823 C C . ALA A 1 101 ? -10.452 -2.358 -4.862 1.00 98.62 101 ALA A C 1
ATOM 825 O O . ALA A 1 101 ? -11.248 -2.767 -5.709 1.00 98.62 101 ALA A O 1
ATOM 826 N N . VAL A 1 102 ? -9.270 -1.851 -5.203 1.00 98.81 102 VAL A N 1
ATOM 827 C CA . VAL A 1 102 ? -8.728 -1.877 -6.567 1.00 98.81 102 VAL A CA 1
ATOM 828 C C . VAL A 1 102 ? -7.360 -2.536 -6.558 1.00 98.81 102 VAL A C 1
ATOM 830 O O . VAL A 1 102 ? -6.482 -2.136 -5.799 1.00 98.81 102 VAL A O 1
ATOM 833 N N . ALA A 1 103 ? -7.189 -3.556 -7.395 1.00 98.75 103 ALA A N 1
ATOM 834 C CA . ALA A 1 103 ? -5.926 -4.253 -7.591 1.00 98.75 103 ALA A CA 1
ATOM 835 C C . ALA A 1 103 ? -5.307 -3.872 -8.939 1.00 98.75 103 ALA A C 1
ATOM 837 O O . ALA A 1 103 ? -6.025 -3.702 -9.925 1.00 98.75 103 ALA A O 1
ATOM 838 N N . PHE A 1 104 ? -3.983 -3.767 -8.986 1.00 98.81 104 PHE A N 1
ATOM 839 C CA . PHE A 1 104 ? -3.222 -3.460 -10.196 1.00 98.81 104 PHE A CA 1
ATOM 840 C C . PHE A 1 104 ? -1.777 -3.946 -10.074 1.00 98.81 104 PHE A C 1
ATOM 842 O O . PHE A 1 104 ? -1.271 -4.191 -8.977 1.00 98.81 104 PHE A O 1
ATOM 849 N N . ARG A 1 105 ? -1.100 -4.049 -11.217 1.00 98.56 105 ARG A N 1
ATOM 850 C CA . ARG A 1 105 ? 0.341 -4.275 -11.292 1.00 98.56 105 ARG A CA 1
ATOM 851 C C . ARG A 1 105 ? 1.072 -2.953 -11.467 1.00 98.56 105 ARG A C 1
ATOM 853 O O . ARG A 1 105 ? 0.770 -2.211 -12.397 1.00 98.56 105 ARG A O 1
ATOM 860 N N . ALA A 1 106 ? 2.046 -2.696 -10.603 1.00 98.44 106 ALA A N 1
ATOM 861 C CA . ALA A 1 106 ? 2.885 -1.507 -10.613 1.00 98.44 106 ALA A CA 1
ATOM 862 C C . ALA A 1 106 ? 4.307 -1.831 -11.091 1.00 98.44 106 ALA A C 1
ATOM 864 O O . ALA A 1 106 ? 4.942 -2.765 -10.593 1.00 98.44 106 ALA A O 1
ATOM 865 N N . VAL A 1 107 ? 4.824 -1.038 -12.032 1.00 97.75 107 VAL A N 1
ATOM 866 C CA . VAL A 1 107 ? 6.212 -1.118 -12.514 1.00 97.75 107 VAL A CA 1
ATOM 867 C C . VAL A 1 107 ? 6.852 0.261 -12.421 1.00 97.75 107 VAL A C 1
ATOM 869 O O . VAL A 1 107 ? 6.407 1.193 -13.090 1.00 97.75 107 VAL A O 1
ATOM 872 N N . ALA A 1 108 ? 7.902 0.392 -11.609 1.00 97.19 108 ALA A N 1
ATOM 873 C CA . ALA A 1 108 ? 8.637 1.646 -11.484 1.00 97.19 108 ALA A CA 1
ATOM 874 C C . ALA A 1 108 ? 9.397 1.964 -12.779 1.00 97.19 108 ALA A C 1
ATOM 876 O O . ALA A 1 108 ? 9.958 1.072 -13.426 1.00 97.19 108 ALA A O 1
ATOM 877 N N . ARG A 1 109 ? 9.413 3.244 -13.148 1.00 97.44 109 ARG A N 1
ATOM 878 C CA . ARG A 1 109 ? 10.103 3.787 -14.323 1.00 97.44 109 ARG A CA 1
ATOM 879 C C . ARG A 1 109 ? 11.103 4.858 -13.909 1.00 97.44 109 ARG A C 1
ATOM 881 O O . ARG A 1 109 ? 11.122 5.296 -12.762 1.00 97.44 109 ARG A O 1
ATOM 888 N N . ASP A 1 110 ? 11.920 5.293 -14.860 1.00 95.31 110 ASP A N 1
ATOM 889 C CA . ASP A 1 110 ? 12.831 6.418 -14.664 1.00 95.31 110 ASP A CA 1
ATOM 890 C C . ASP A 1 110 ? 12.062 7.635 -14.124 1.00 95.31 110 ASP A C 1
ATOM 892 O O . ASP A 1 110 ? 11.045 8.050 -14.689 1.00 95.31 110 ASP A O 1
ATOM 896 N N . GLY A 1 111 ? 12.556 8.184 -13.013 1.00 92.50 111 GLY A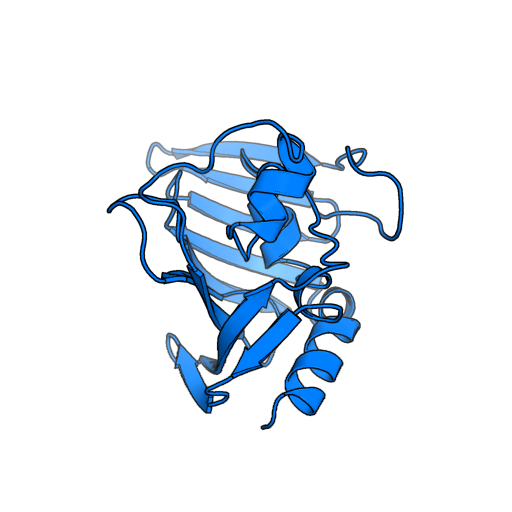 N 1
ATOM 897 C CA . GLY A 1 111 ? 11.899 9.252 -12.256 1.00 92.50 111 GLY A CA 1
ATOM 898 C C . GLY A 1 111 ? 11.042 8.783 -11.075 1.00 92.50 111 GLY A C 1
ATOM 899 O O . GLY A 1 111 ? 10.475 9.634 -10.399 1.00 92.50 111 GLY A O 1
ATOM 900 N N . TYR A 1 112 ? 10.948 7.473 -10.806 1.00 95.00 112 TYR A N 1
ATOM 901 C CA . TYR A 1 112 ? 10.278 6.948 -9.609 1.00 95.00 112 TYR A CA 1
ATOM 902 C C . TYR A 1 112 ? 10.844 7.589 -8.336 1.00 95.00 112 TYR A C 1
ATOM 904 O O . TYR A 1 112 ? 12.058 7.597 -8.128 1.00 95.00 112 TYR A O 1
ATOM 912 N N . ASP A 1 113 ? 9.951 8.109 -7.495 1.00 91.50 113 ASP A N 1
ATOM 913 C CA . ASP A 1 113 ? 10.271 8.835 -6.264 1.00 91.50 113 ASP A CA 1
ATOM 914 C C . ASP A 1 113 ? 9.660 8.100 -5.056 1.00 91.50 113 ASP A C 1
ATOM 916 O O . ASP A 1 113 ? 8.556 8.439 -4.617 1.00 91.50 113 ASP A O 1
ATOM 920 N N . PRO A 1 114 ? 10.309 7.024 -4.563 1.00 91.75 114 PRO A N 1
ATOM 921 C CA . PRO A 1 114 ? 9.809 6.269 -3.421 1.00 91.75 114 PRO A CA 1
ATOM 922 C C . PRO A 1 114 ? 9.963 7.049 -2.115 1.00 91.75 114 PRO A C 1
ATOM 924 O O . PRO A 1 114 ? 10.915 7.810 -1.942 1.00 91.75 114 PRO A O 1
ATOM 927 N N . ILE A 1 115 ? 9.107 6.758 -1.132 1.00 88.25 115 ILE A N 1
ATOM 928 C CA . ILE A 1 115 ? 9.204 7.369 0.206 1.00 88.25 115 ILE A CA 1
ATOM 929 C C . ILE A 1 115 ? 10.569 7.074 0.848 1.00 88.25 115 ILE A C 1
ATOM 931 O O . ILE A 1 115 ? 11.210 7.970 1.404 1.00 88.25 115 ILE A O 1
ATOM 935 N N . CYS A 1 116 ? 11.027 5.820 0.751 1.00 87.81 116 CYS A N 1
ATOM 936 C CA . CYS A 1 116 ? 12.416 5.433 1.006 1.00 87.81 116 CYS A CA 1
ATOM 937 C C . CYS A 1 116 ? 12.932 4.582 -0.147 1.00 87.81 116 CYS A C 1
ATOM 939 O O . CYS A 1 116 ? 12.365 3.530 -0.444 1.00 87.81 116 CYS A O 1
ATOM 941 N N . THR A 1 117 ? 14.084 4.952 -0.699 1.00 87.81 117 THR A N 1
ATOM 942 C CA . THR A 1 117 ? 14.840 4.144 -1.671 1.00 87.81 117 THR A CA 1
ATOM 943 C C . THR A 1 117 ? 15.198 2.755 -1.128 1.00 87.81 117 THR A C 1
ATOM 945 O O . THR A 1 117 ? 15.232 1.775 -1.869 1.00 87.81 117 THR A O 1
ATOM 948 N N . CYS A 1 118 ? 15.368 2.649 0.190 1.00 86.75 118 CYS A N 1
ATOM 949 C CA . CYS A 1 118 ? 15.656 1.421 0.918 1.00 86.75 118 CYS A CA 1
ATOM 950 C C . CYS A 1 118 ? 14.453 0.473 1.101 1.00 86.75 118 CYS A C 1
ATOM 952 O O . CYS A 1 118 ? 14.639 -0.727 1.318 1.00 86.75 118 CYS A O 1
ATOM 954 N N . CYS A 1 119 ? 13.225 1.004 1.094 1.00 89.12 119 CYS A N 1
ATOM 955 C CA . CYS A 1 119 ? 11.986 0.294 1.449 1.00 89.12 119 CYS A CA 1
ATOM 956 C C . CYS A 1 119 ? 10.791 0.726 0.563 1.00 89.12 119 CYS A C 1
ATOM 958 O O . CYS A 1 119 ? 9.736 1.065 1.109 1.00 89.12 119 CYS A O 1
ATOM 960 N N . PRO A 1 120 ? 10.937 0.736 -0.776 1.00 92.69 120 PRO A N 1
ATOM 961 C CA . PRO A 1 120 ? 9.877 1.148 -1.700 1.00 92.69 120 PRO A CA 1
ATOM 962 C C . PRO A 1 120 ? 8.730 0.125 -1.723 1.00 92.69 120 PRO A C 1
ATOM 964 O O . PRO A 1 120 ? 8.964 -1.064 -1.482 1.00 92.69 120 PRO A O 1
ATOM 967 N N . LEU A 1 121 ? 7.515 0.533 -2.108 1.00 94.44 121 LEU A N 1
ATOM 968 C CA . LEU A 1 121 ? 6.452 -0.423 -2.458 1.00 94.44 121 LEU A CA 1
ATOM 969 C C . LEU A 1 121 ? 6.822 -1.191 -3.733 1.00 94.44 121 LEU A C 1
ATOM 971 O O . LEU A 1 121 ? 6.593 -2.396 -3.830 1.00 94.44 121 LEU A O 1
ATOM 975 N N . VAL A 1 122 ? 7.436 -0.512 -4.709 1.00 95.62 122 VAL A N 1
ATOM 976 C CA . VAL A 1 122 ? 7.791 -1.090 -6.014 1.00 95.62 122 VAL A CA 1
ATOM 977 C C . VAL A 1 122 ? 9.293 -1.390 -6.076 1.00 95.62 122 VAL A C 1
ATOM 979 O O . VAL A 1 122 ? 10.067 -0.737 -6.781 1.00 95.62 122 VAL A O 1
ATOM 982 N N . LEU A 1 123 ? 9.723 -2.408 -5.320 1.00 93.00 123 LEU A N 1
ATOM 983 C CA . LEU A 1 123 ? 11.120 -2.859 -5.274 1.00 93.00 123 LEU A CA 1
ATOM 984 C C . LEU A 1 123 ? 11.545 -3.531 -6.589 1.00 93.00 123 LEU A C 1
ATOM 986 O O . LEU A 1 123 ? 11.423 -4.743 -6.754 1.00 93.00 123 LEU A O 1
ATOM 990 N N . THR A 1 124 ? 12.086 -2.734 -7.505 1.00 93.06 124 THR A N 1
ATOM 991 C CA . THR A 1 124 ? 12.556 -3.157 -8.835 1.00 93.06 124 THR A CA 1
ATOM 992 C C . THR A 1 124 ? 13.978 -2.667 -9.101 1.00 93.06 124 THR A C 1
ATOM 994 O O . THR A 1 124 ? 14.612 -2.085 -8.218 1.00 93.06 124 THR A O 1
ATOM 997 N N . GLU A 1 125 ? 14.497 -2.890 -10.315 1.00 94.69 125 GLU A N 1
ATOM 998 C CA . GLU A 1 125 ? 15.788 -2.339 -10.748 1.00 94.69 125 GLU A CA 1
ATOM 999 C C . GLU A 1 125 ? 15.885 -0.834 -10.495 1.00 94.69 125 GLU A C 1
ATOM 1001 O O . GLU A 1 125 ? 16.858 -0.403 -9.886 1.00 94.69 125 GLU A O 1
ATOM 1006 N N . VAL A 1 126 ? 14.868 -0.054 -10.867 1.00 95.31 126 VAL A N 1
ATOM 1007 C CA . VAL A 1 126 ? 14.884 1.405 -10.686 1.00 95.31 126 VAL A CA 1
ATOM 1008 C C . VAL A 1 126 ? 15.144 1.772 -9.224 1.00 95.31 126 VAL A C 1
ATOM 1010 O O . VAL A 1 126 ? 16.075 2.514 -8.925 1.00 95.31 126 VAL A O 1
ATOM 1013 N N . ALA A 1 127 ? 14.388 1.186 -8.293 1.00 92.69 127 ALA A N 1
ATOM 1014 C CA . ALA A 1 127 ? 14.576 1.450 -6.870 1.00 92.69 127 ALA A CA 1
ATOM 1015 C C . ALA A 1 127 ? 15.936 0.965 -6.344 1.00 92.69 127 ALA A C 1
ATOM 1017 O O . ALA A 1 127 ? 16.577 1.644 -5.544 1.00 92.69 127 ALA A O 1
ATOM 1018 N N . TRP A 1 128 ? 16.413 -0.191 -6.818 1.00 93.81 128 TRP A N 1
ATOM 1019 C CA . TRP A 1 128 ? 17.736 -0.698 -6.454 1.00 93.81 128 TRP A CA 1
ATOM 1020 C C . TRP A 1 128 ? 18.850 0.267 -6.864 1.00 93.81 128 TRP A C 1
ATOM 1022 O O . TRP A 1 128 ? 19.771 0.498 -6.078 1.00 93.81 128 TRP A O 1
ATOM 1032 N N . ARG A 1 129 ? 18.762 0.824 -8.075 1.00 95.25 129 ARG A N 1
ATOM 1033 C CA . ARG A 1 129 ? 19.715 1.801 -8.614 1.00 95.25 129 ARG A CA 1
ATOM 1034 C C . ARG A 1 129 ? 19.662 3.120 -7.854 1.00 95.25 129 ARG A C 1
ATOM 1036 O O . ARG A 1 129 ? 20.718 3.645 -7.524 1.00 95.25 129 ARG A O 1
ATOM 1043 N N . LEU A 1 130 ? 18.467 3.596 -7.498 1.00 93.00 130 LEU A N 1
ATOM 1044 C CA . LEU A 1 130 ? 18.300 4.793 -6.666 1.00 93.00 130 LEU A CA 1
ATOM 1045 C C . LEU A 1 130 ? 19.004 4.658 -5.307 1.00 93.00 130 LEU A C 1
ATOM 1047 O O . LEU A 1 130 ? 19.670 5.590 -4.870 1.00 93.00 130 LEU A O 1
ATOM 1051 N N . GLU A 1 131 ? 18.897 3.495 -4.659 1.00 91.62 131 GLU A N 1
ATOM 1052 C CA . GLU A 1 131 ? 19.533 3.248 -3.358 1.00 91.62 131 GLU A CA 1
ATOM 1053 C C . GLU A 1 131 ? 21.049 3.016 -3.463 1.00 91.62 131 GLU A C 1
ATOM 1055 O O . GLU A 1 131 ? 21.823 3.476 -2.625 1.00 91.62 131 GLU A O 1
ATOM 1060 N N . HIS A 1 132 ? 21.495 2.262 -4.469 1.00 92.94 132 HIS A N 1
ATOM 1061 C CA . HIS A 1 132 ? 22.850 1.705 -4.483 1.00 92.94 132 HIS A CA 1
ATOM 1062 C C . HIS A 1 132 ? 23.777 2.274 -5.563 1.00 92.94 132 HIS A C 1
ATOM 1064 O O . HIS A 1 132 ? 24.968 1.946 -5.562 1.00 92.94 132 HIS A O 1
ATOM 1070 N N . GLY A 1 133 ? 23.250 3.086 -6.476 1.00 94.50 133 GLY A N 1
ATOM 1071 C CA . GLY A 1 133 ? 23.949 3.612 -7.643 1.00 94.50 133 GLY A CA 1
ATOM 1072 C C . GLY A 1 133 ? 24.026 2.647 -8.834 1.00 94.50 133 GLY A C 1
ATOM 1073 O O . GLY A 1 133 ? 23.835 1.428 -8.727 1.00 94.50 133 GLY A O 1
ATOM 1074 N N . ASP A 1 134 ? 24.363 3.211 -9.995 1.00 93.62 134 ASP A N 1
ATOM 1075 C CA . ASP A 1 134 ? 24.374 2.512 -11.289 1.00 93.62 134 ASP A CA 1
ATOM 1076 C C . ASP A 1 134 ? 25.535 1.526 -11.466 1.00 93.62 134 ASP A C 1
ATOM 1078 O O . ASP A 1 134 ? 25.449 0.575 -12.248 1.00 93.62 134 ASP A O 1
ATOM 1082 N N . ASP A 1 135 ? 26.601 1.678 -10.688 1.00 94.88 135 ASP A N 1
ATOM 1083 C CA . ASP A 1 135 ? 27.779 0.817 -10.793 1.00 94.88 135 ASP A CA 1
ATOM 1084 C C . ASP A 1 135 ? 27.617 -0.514 -10.040 1.00 94.88 135 ASP A C 1
ATOM 1086 O O . ASP A 1 135 ? 28.366 -1.468 -10.274 1.00 94.88 135 ASP A O 1
ATOM 1090 N N . ARG A 1 136 ? 26.643 -0.616 -9.123 1.00 93.19 136 ARG A N 1
ATOM 1091 C CA . ARG A 1 136 ? 26.468 -1.818 -8.300 1.00 93.19 136 ARG A CA 1
ATOM 1092 C C . ARG A 1 136 ? 25.679 -2.893 -9.057 1.00 93.19 136 ARG A C 1
ATOM 1094 O O . ARG A 1 136 ? 24.558 -2.617 -9.469 1.00 93.19 136 ARG A O 1
ATOM 1101 N N . PRO A 1 137 ? 26.177 -4.139 -9.184 1.00 93.94 137 PRO A N 1
ATOM 1102 C CA . PRO A 1 137 ? 25.444 -5.205 -9.866 1.00 93.94 137 PRO A CA 1
ATOM 1103 C C . PRO A 1 137 ? 24.033 -5.407 -9.305 1.00 93.94 137 PRO A C 1
ATOM 1105 O O . PRO A 1 137 ? 23.824 -5.330 -8.090 1.00 93.94 137 PRO A O 1
ATOM 1108 N N . LEU A 1 138 ? 23.082 -5.711 -10.190 1.00 91.94 138 LEU A N 1
ATOM 1109 C CA . LEU A 1 138 ? 21.732 -6.085 -9.785 1.00 91.94 138 LEU A CA 1
ATOM 1110 C C . LEU A 1 138 ? 21.752 -7.436 -9.062 1.00 91.94 138 LEU A C 1
ATOM 1112 O O . LEU A 1 138 ? 22.442 -8.360 -9.508 1.00 91.94 138 LEU A O 1
ATOM 1116 N N . PRO A 1 139 ? 20.965 -7.599 -7.988 1.00 90.50 139 PRO A N 1
ATOM 1117 C CA . PRO A 1 139 ? 20.677 -8.909 -7.443 1.00 90.50 139 PRO A CA 1
ATOM 1118 C C . PRO A 1 139 ? 20.010 -9.772 -8.524 1.00 90.50 139 PRO A C 1
ATOM 1120 O O . PRO A 1 139 ? 19.092 -9.285 -9.185 1.00 90.50 139 PRO A O 1
ATOM 1123 N N . PRO A 1 140 ? 20.410 -11.045 -8.684 1.00 86.94 140 PRO A N 1
ATOM 1124 C CA . PRO A 1 140 ? 19.831 -11.926 -9.702 1.00 86.94 140 PRO A CA 1
ATOM 1125 C C . PRO A 1 140 ? 18.324 -12.141 -9.503 1.00 86.94 140 PRO A C 1
ATOM 1127 O O . PRO A 1 140 ? 17.597 -12.350 -10.468 1.00 86.94 140 PRO A O 1
ATOM 1130 N N . ASP A 1 141 ? 17.858 -12.014 -8.259 1.00 88.94 141 ASP A N 1
ATOM 1131 C CA . ASP A 1 141 ? 16.484 -12.301 -7.864 1.00 88.94 141 ASP A CA 1
ATOM 1132 C C . ASP A 1 141 ? 15.725 -11.026 -7.457 1.00 88.94 141 ASP A C 1
ATOM 1134 O O . ASP A 1 141 ? 14.964 -11.012 -6.481 1.00 88.94 141 ASP A O 1
ATOM 1138 N N . LEU A 1 142 ? 15.998 -9.916 -8.143 1.00 90.50 142 LEU A N 1
ATOM 1139 C CA . LEU A 1 142 ? 15.276 -8.662 -7.951 1.00 90.50 142 LEU A CA 1
ATOM 1140 C C . LEU A 1 142 ? 13.874 -8.761 -8.591 1.00 90.50 142 LEU A C 1
ATOM 1142 O O . LEU A 1 142 ? 13.770 -9.242 -9.721 1.00 90.50 142 LEU A O 1
ATOM 1146 N N . PRO A 1 143 ? 12.796 -8.332 -7.907 1.00 93.88 143 PRO A N 1
ATOM 1147 C CA . PRO A 1 143 ? 11.468 -8.309 -8.508 1.00 93.88 143 PRO A CA 1
ATOM 1148 C C . PRO A 1 143 ? 11.408 -7.363 -9.710 1.00 93.88 143 PRO A C 1
ATOM 1150 O O . PRO A 1 143 ? 12.163 -6.395 -9.809 1.00 93.88 143 PRO A O 1
ATOM 1153 N N . THR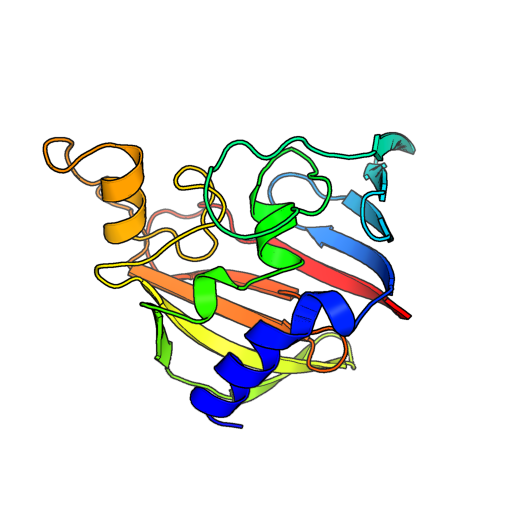 A 1 144 ? 10.484 -7.636 -10.626 1.00 94.44 144 THR A N 1
ATOM 1154 C CA . THR A 1 144 ? 10.282 -6.821 -11.836 1.00 94.44 144 THR A CA 1
ATOM 1155 C C . THR A 1 144 ? 9.064 -5.908 -11.740 1.00 94.44 144 THR A C 1
ATOM 1157 O O . THR A 1 144 ? 8.936 -4.978 -12.529 1.00 94.44 144 THR A O 1
ATOM 1160 N N . ALA A 1 145 ? 8.158 -6.185 -10.802 1.00 96.56 145 ALA A N 1
ATOM 1161 C CA . ALA A 1 145 ? 6.947 -5.413 -10.543 1.00 96.56 145 ALA A CA 1
ATOM 1162 C C . ALA A 1 145 ? 6.447 -5.677 -9.111 1.00 96.56 145 ALA A C 1
ATOM 1164 O O . ALA A 1 145 ? 7.006 -6.520 -8.404 1.00 96.56 145 ALA A O 1
ATOM 1165 N N .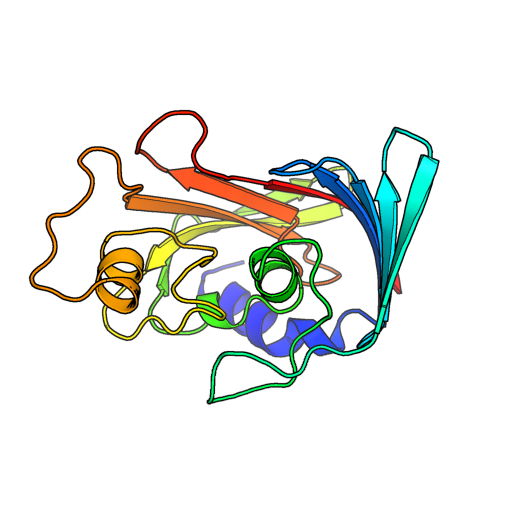 ALA A 1 146 ? 5.368 -5.006 -8.715 1.00 96.88 146 ALA A N 1
ATOM 1166 C CA . ALA A 1 146 ? 4.594 -5.329 -7.520 1.00 96.88 146 ALA A CA 1
ATOM 1167 C C . ALA A 1 146 ? 3.101 -5.439 -7.860 1.00 96.88 146 ALA A C 1
ATOM 1169 O O . ALA A 1 146 ? 2.572 -4.622 -8.614 1.00 96.88 146 ALA A O 1
ATOM 1170 N N . ASP A 1 147 ? 2.427 -6.439 -7.304 1.00 97.81 147 ASP A N 1
ATOM 1171 C CA . ASP A 1 147 ? 0.972 -6.520 -7.271 1.00 97.81 147 ASP A CA 1
ATOM 1172 C C . ASP A 1 147 ? 0.465 -5.785 -6.039 1.00 97.81 147 ASP A C 1
ATOM 1174 O O . ASP A 1 147 ? 0.778 -6.146 -4.904 1.00 97.81 147 ASP A O 1
ATOM 1178 N N . ILE A 1 148 ? -0.302 -4.725 -6.276 1.00 98.50 148 ILE A N 1
ATOM 1179 C CA . ILE A 1 148 ? -0.766 -3.801 -5.247 1.00 98.50 148 ILE A CA 1
ATOM 1180 C C . ILE A 1 148 ? -2.287 -3.814 -5.228 1.00 98.50 148 ILE A C 1
ATOM 1182 O O . ILE A 1 148 ? -2.940 -3.867 -6.269 1.00 98.50 148 ILE A O 1
ATOM 1186 N N . THR A 1 149 ? -2.864 -3.779 -4.030 1.00 98.75 149 THR A N 1
ATOM 1187 C CA . THR A 1 149 ? -4.300 -3.573 -3.833 1.00 98.75 149 THR A CA 1
ATOM 1188 C C . THR A 1 149 ? -4.531 -2.424 -2.866 1.00 98.75 149 THR A C 1
ATOM 1190 O O . THR A 1 149 ? -3.979 -2.434 -1.766 1.00 98.75 149 THR A O 1
ATOM 1193 N N . LEU A 1 150 ? -5.360 -1.460 -3.265 1.00 98.69 150 LEU A N 1
ATOM 1194 C CA . LEU A 1 150 ? -5.792 -0.333 -2.439 1.00 98.69 150 LEU A CA 1
ATOM 1195 C C . LEU A 1 150 ? -7.222 -0.557 -1.954 1.00 98.69 150 LEU A C 1
ATOM 1197 O O . LEU A 1 150 ? -8.082 -0.967 -2.734 1.00 98.69 150 LEU A O 1
ATOM 1201 N N . ASP A 1 151 ? -7.493 -0.247 -0.692 1.00 98.62 151 ASP A N 1
ATOM 1202 C CA . ASP A 1 151 ? -8.863 -0.133 -0.186 1.00 98.62 151 ASP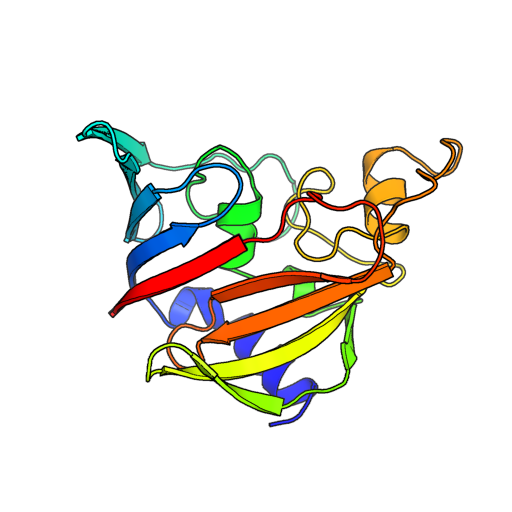 A CA 1
ATOM 1203 C C . ASP A 1 151 ? -9.518 1.128 -0.773 1.00 98.62 151 ASP A C 1
ATOM 1205 O O . ASP A 1 151 ? -8.960 2.216 -0.676 1.00 98.62 151 ASP A O 1
ATOM 1209 N N . LEU A 1 152 ? -10.693 1.016 -1.399 1.00 98.19 152 LEU A N 1
ATOM 1210 C CA . LEU A 1 152 ? -11.314 2.151 -2.101 1.00 98.19 152 LEU A CA 1
ATOM 1211 C C . LEU A 1 152 ? -11.899 3.209 -1.162 1.00 98.19 152 LEU A C 1
ATOM 1213 O O . LEU A 1 152 ? -12.140 4.338 -1.593 1.00 98.19 152 LEU A O 1
ATOM 1217 N N . GLU A 1 153 ? -12.165 2.861 0.095 1.00 97.06 153 GLU A N 1
ATOM 1218 C CA . GLU A 1 153 ? -12.698 3.792 1.089 1.00 97.06 153 GLU A CA 1
ATOM 1219 C C . GLU A 1 153 ? -11.568 4.664 1.648 1.00 97.06 153 GLU A C 1
ATOM 1221 O O . GLU A 1 153 ? -11.610 5.889 1.533 1.00 97.06 153 GLU A O 1
ATOM 1226 N N . THR A 1 154 ? -10.514 4.034 2.160 1.00 97.81 154 THR A N 1
ATOM 1227 C CA . THR A 1 154 ? -9.396 4.712 2.833 1.00 97.81 154 THR A CA 1
ATOM 1228 C C . THR A 1 154 ? -8.268 5.115 1.886 1.00 97.81 154 THR A C 1
ATOM 1230 O O . THR A 1 154 ? -7.564 6.078 2.161 1.00 97.81 154 THR A O 1
ATOM 1233 N N 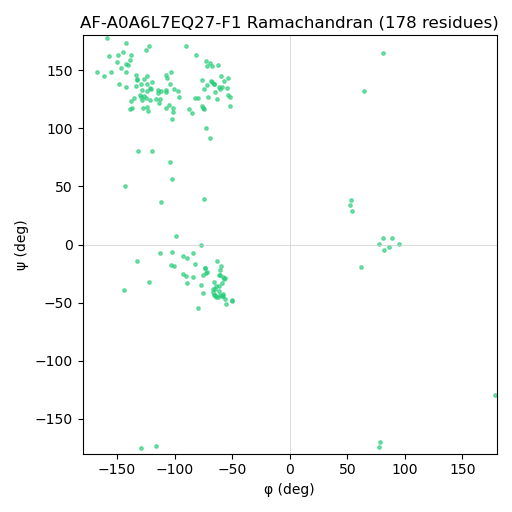. GLY A 1 155 ? -8.094 4.412 0.767 1.00 97.50 155 GLY A N 1
ATOM 1234 C CA . GLY A 1 155 ? -7.009 4.617 -0.194 1.00 97.50 155 GLY A CA 1
ATOM 1235 C C . GLY A 1 155 ? -5.674 3.962 0.179 1.00 97.50 155 GLY A C 1
ATOM 1236 O O . GLY A 1 155 ? -4.751 3.994 -0.632 1.00 97.50 155 GLY A O 1
ATOM 1237 N N . ILE A 1 156 ? -5.553 3.353 1.365 1.00 97.50 156 ILE A N 1
ATOM 1238 C CA . ILE A 1 156 ? -4.300 2.723 1.812 1.00 97.50 156 ILE A CA 1
ATOM 1239 C C . ILE A 1 156 ? -4.022 1.421 1.056 1.00 97.50 156 ILE A C 1
ATOM 1241 O O . ILE A 1 156 ? -4.939 0.744 0.580 1.00 97.50 156 ILE A O 1
ATOM 1245 N N . VAL A 1 157 ? -2.755 1.012 1.026 1.00 98.25 157 VAL A N 1
ATOM 1246 C CA . VAL A 1 157 ? -2.344 -0.284 0.474 1.00 98.25 157 VAL A CA 1
ATOM 1247 C C . VAL A 1 157 ? -2.720 -1.406 1.443 1.00 98.25 157 VAL A C 1
ATOM 1249 O O . VAL A 1 157 ? -2.199 -1.493 2.555 1.00 98.25 157 VAL A O 1
ATOM 1252 N N . VAL A 1 158 ? -3.602 -2.308 1.012 1.00 98.31 158 VAL A N 1
ATOM 1253 C CA . VAL A 1 158 ? -4.023 -3.492 1.783 1.00 98.31 158 VAL A CA 1
ATOM 1254 C C . VAL A 1 158 ? -3.327 -4.779 1.358 1.00 98.31 158 VAL A C 1
ATOM 1256 O O . VAL A 1 158 ? -3.291 -5.728 2.136 1.00 98.31 158 VAL A O 1
ATOM 1259 N N . VAL A 1 159 ? -2.736 -4.818 0.165 1.00 97.88 159 VAL A N 1
ATOM 1260 C CA . VAL A 1 159 ? -1.865 -5.911 -0.292 1.00 97.88 159 VAL A CA 1
ATOM 1261 C C . VAL A 1 159 ? -0.725 -5.314 -1.103 1.00 97.88 159 VAL A C 1
ATOM 1263 O O . VAL A 1 159 ? -0.972 -4.466 -1.959 1.00 97.88 159 VAL A O 1
ATOM 1266 N N . CYS A 1 160 ? 0.496 -5.778 -0.858 1.00 97.25 160 CYS A N 1
ATOM 1267 C CA . CYS A 1 160 ? 1.654 -5.513 -1.702 1.00 97.25 160 CYS A CA 1
ATOM 1268 C C . CYS A 1 160 ? 2.473 -6.795 -1.824 1.00 97.25 160 CYS A C 1
ATOM 1270 O O . CYS A 1 160 ? 2.996 -7.291 -0.827 1.00 97.25 160 CYS A O 1
ATOM 1272 N N . GLU A 1 161 ? 2.593 -7.330 -3.034 1.00 95.38 161 GLU A N 1
ATOM 1273 C CA . GLU A 1 161 ? 3.318 -8.569 -3.306 1.00 95.38 161 GLU A CA 1
ATOM 1274 C C . GLU A 1 161 ? 4.332 -8.356 -4.439 1.00 95.38 161 GLU A C 1
ATOM 1276 O O . GLU A 1 161 ? 3.952 -7.926 -5.529 1.00 95.38 161 GLU A O 1
ATOM 1281 N N . PRO A 1 162 ? 5.629 -8.640 -4.232 1.00 94.44 162 PRO A N 1
ATOM 1282 C CA . PRO A 1 162 ? 6.607 -8.554 -5.308 1.00 94.44 162 PRO A CA 1
ATOM 1283 C C . PRO A 1 162 ? 6.331 -9.606 -6.390 1.00 94.44 162 PRO A C 1
ATOM 1285 O O . PRO A 1 162 ? 6.051 -10.770 -6.104 1.00 94.44 162 PRO A O 1
ATOM 1288 N N . VAL A 1 163 ? 6.466 -9.200 -7.651 1.00 94.44 163 VAL A N 1
ATOM 1289 C CA . VAL A 1 163 ? 6.301 -10.066 -8.821 1.00 94.44 163 VAL A CA 1
ATOM 1290 C C . VAL A 1 163 ? 7.677 -10.460 -9.344 1.00 94.44 163 VAL A C 1
ATOM 1292 O O . VAL A 1 163 ? 8.460 -9.616 -9.791 1.00 94.44 163 VAL A O 1
ATOM 1295 N N . GLY A 1 164 ? 7.955 -11.762 -9.309 1.00 88.31 164 GLY A N 1
ATOM 1296 C CA . GLY A 1 164 ? 9.280 -12.308 -9.597 1.00 88.31 164 GLY A CA 1
ATOM 1297 C C . GLY A 1 164 ? 10.255 -12.148 -8.424 1.00 88.31 164 GLY A C 1
ATOM 1298 O O . GLY A 1 164 ? 9.891 -11.711 -7.334 1.00 88.31 164 GLY A O 1
ATOM 1299 N N . GLY A 1 165 ? 11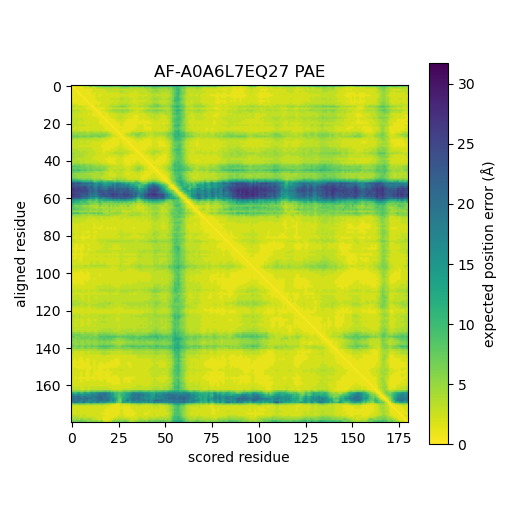.515 -12.518 -8.653 1.00 79.50 165 GLY A N 1
ATOM 1300 C CA . GLY A 1 165 ? 12.555 -12.506 -7.626 1.00 79.50 165 GLY A CA 1
ATOM 1301 C C . GLY A 1 165 ? 12.511 -13.697 -6.658 1.00 79.50 165 GLY A C 1
ATOM 1302 O O . GLY A 1 165 ? 11.821 -14.692 -6.888 1.00 79.50 165 GLY A O 1
ATOM 1303 N N . ALA A 1 166 ? 13.312 -13.617 -5.592 1.00 71.25 166 ALA A N 1
ATOM 1304 C CA . ALA A 1 166 ? 13.490 -14.717 -4.645 1.00 71.25 166 ALA A CA 1
ATOM 1305 C C . ALA A 1 166 ? 12.275 -14.846 -3.708 1.00 71.25 166 ALA A C 1
ATOM 1307 O O . ALA A 1 166 ? 11.772 -13.824 -3.226 1.00 71.25 166 ALA A O 1
ATOM 1308 N N . PRO A 1 167 ? 11.848 -16.079 -3.367 1.00 58.53 167 PRO A N 1
ATOM 1309 C CA . PRO A 1 167 ? 10.834 -16.302 -2.341 1.00 58.53 167 PRO A CA 1
ATOM 1310 C C . PRO A 1 167 ? 11.230 -15.627 -1.022 1.00 58.53 167 PRO A C 1
ATOM 1312 O O . PRO A 1 167 ? 12.372 -15.746 -0.581 1.00 58.53 167 PRO A O 1
ATOM 1315 N N . GLY A 1 168 ? 10.288 -14.932 -0.382 1.00 55.06 168 GLY A N 1
ATOM 1316 C CA . GLY A 1 168 ? 10.524 -14.261 0.901 1.00 55.06 168 GLY A CA 1
ATOM 1317 C C . GLY A 1 168 ? 11.044 -12.824 0.805 1.00 55.06 168 GLY A C 1
ATOM 1318 O O . GLY A 1 168 ? 11.314 -12.220 1.842 1.00 55.06 168 GLY A O 1
ATOM 1319 N N . ARG A 1 169 ? 11.150 -12.235 -0.399 1.00 64.31 169 ARG A N 1
ATOM 1320 C CA . ARG A 1 169 ? 11.190 -10.768 -0.512 1.00 64.31 169 ARG A CA 1
ATOM 1321 C C . ARG A 1 169 ? 9.851 -10.187 -0.055 1.00 64.31 169 ARG A C 1
ATOM 1323 O O . ARG A 1 169 ? 8.794 -10.751 -0.316 1.00 64.31 169 ARG A O 1
ATOM 1330 N N . ILE A 1 170 ? 9.944 -9.099 0.698 1.00 71.94 170 ILE A N 1
ATOM 1331 C CA . ILE A 1 170 ? 8.936 -8.675 1.668 1.00 71.94 170 ILE A CA 1
ATOM 1332 C C . ILE A 1 170 ? 7.698 -8.120 0.955 1.00 71.94 170 ILE A C 1
ATOM 1334 O O . ILE A 1 170 ? 7.691 -6.973 0.517 1.00 71.94 170 ILE A O 1
ATOM 1338 N N . GLY A 1 171 ? 6.660 -8.944 0.852 1.00 90.19 171 GLY A N 1
ATOM 1339 C CA . GLY A 1 171 ? 5.290 -8.479 0.676 1.00 90.19 171 GLY A CA 1
ATOM 1340 C C . GLY A 1 171 ? 4.607 -8.267 2.027 1.00 90.19 171 GLY A C 1
ATOM 1341 O O . GLY A 1 171 ? 5.133 -8.661 3.072 1.00 90.19 171 GLY A O 1
ATOM 1342 N N . PHE A 1 172 ? 3.426 -7.660 2.008 1.00 95.06 172 PHE A N 1
ATOM 1343 C CA . PHE A 1 172 ? 2.593 -7.508 3.195 1.00 95.06 172 PHE A CA 1
ATOM 1344 C C . PHE A 1 172 ? 1.101 -7.501 2.854 1.00 95.06 172 PHE A C 1
ATOM 1346 O O . PHE A 1 172 ? 0.693 -7.263 1.714 1.00 95.06 172 PHE A O 1
ATOM 1353 N N . ARG A 1 173 ? 0.281 -7.714 3.884 1.00 96.81 173 ARG A N 1
ATOM 1354 C CA . ARG A 1 173 ? -1.176 -7.577 3.848 1.00 96.81 173 ARG A CA 1
ATOM 1355 C C . ARG A 1 173 ? -1.657 -6.791 5.062 1.00 96.81 173 ARG A C 1
ATOM 1357 O O . ARG A 1 173 ? -1.238 -7.071 6.180 1.00 96.81 173 ARG A O 1
ATOM 1364 N N . ASN A 1 174 ? -2.582 -5.859 4.851 1.00 97.50 174 ASN A N 1
ATOM 1365 C CA . ASN A 1 174 ? -3.297 -5.161 5.913 1.00 97.50 174 ASN A CA 1
ATOM 1366 C C . ASN A 1 174 ? -4.770 -5.554 5.883 1.00 97.50 174 ASN A C 1
ATOM 1368 O O . ASN A 1 174 ? -5.456 -5.388 4.876 1.00 97.50 174 ASN A O 1
ATOM 1372 N N . ARG A 1 175 ? -5.276 -6.039 7.013 1.00 98.00 175 ARG A N 1
ATOM 1373 C CA . ARG A 1 175 ? -6.708 -6.234 7.232 1.00 98.00 175 ARG A CA 1
ATOM 1374 C C . ARG A 1 175 ? -7.239 -5.094 8.085 1.00 98.00 175 ARG A C 1
ATOM 1376 O O . ARG A 1 175 ? -6.878 -4.993 9.254 1.00 98.00 175 ARG A O 1
ATOM 1383 N N . ILE A 1 176 ? -8.109 -4.270 7.513 1.00 98.19 176 ILE A N 1
ATOM 1384 C CA . ILE A 1 176 ? -8.740 -3.144 8.209 1.00 98.19 176 ILE A CA 1
ATOM 1385 C C . ILE A 1 176 ? -9.842 -3.685 9.129 1.00 98.19 176 ILE A C 1
ATOM 1387 O O . ILE A 1 176 ? -10.790 -4.320 8.673 1.00 98.19 176 ILE A O 1
ATOM 1391 N N . LEU A 1 177 ? -9.701 -3.441 10.430 1.00 97.94 177 LEU A N 1
ATOM 1392 C CA . LEU A 1 177 ? -10.685 -3.749 11.470 1.00 97.94 177 LEU A CA 1
ATOM 1393 C C . LEU A 1 177 ? -11.616 -2.559 11.753 1.00 97.94 177 LEU A C 1
ATOM 1395 O O . LEU A 1 177 ? -12.749 -2.757 12.186 1.00 97.94 177 LEU A O 1
ATOM 1399 N N . GLY A 1 178 ? -11.155 -1.335 11.483 1.00 96.69 178 GLY A N 1
ATOM 1400 C CA . GLY A 1 178 ? -11.950 -0.112 11.568 1.00 96.69 178 GLY A CA 1
ATOM 1401 C C . GLY A 1 178 ? -11.250 1.075 10.908 1.00 96.69 178 GLY A C 1
ATOM 1402 O O . GLY A 1 178 ? -10.022 1.148 10.907 1.00 96.69 178 GLY A O 1
ATOM 1403 N N . ALA A 1 179 ? -12.034 1.996 10.351 1.00 95.44 179 ALA A N 1
ATOM 1404 C CA . ALA A 1 179 ? -11.566 3.241 9.749 1.00 95.44 179 ALA A CA 1
ATOM 1405 C C . ALA A 1 179 ? -12.601 4.357 9.975 1.00 95.44 179 ALA A C 1
ATOM 1407 O O . ALA A 1 179 ? -13.791 4.071 10.131 1.00 95.44 179 ALA A O 1
ATOM 1408 N N . SER A 1 180 ? -12.151 5.613 10.024 1.00 91.94 180 SER A N 1
ATOM 1409 C CA . SER A 1 180 ? -12.995 6.813 10.185 1.00 91.94 180 SER A CA 1
ATOM 1410 C C . SER A 1 180 ? -12.403 8.015 9.481 1.00 91.94 180 SER A C 1
ATOM 1412 O O . SER A 1 180 ? -11.156 8.084 9.542 1.00 91.94 180 SER A O 1
#

Sequence (180 aa):
MDADDVRALLRDVPSRWRSLHLVHTGIDDVEAWLRHGELEVRRSDGTVRRESGFTPTSWTVRDIEPIWTSYTWAAMLDPYELSEHVDLADVREVEVEGRPAVAFRAVARDGYDPICTCCPLVLTEVAWRLEHGDDRPLPPDLPTAADITLDLETGIVVVCEPVGGAPGRIGFRNRILGAS

Foldseek 3Di:
DDPVVLLVLLVCQLVLFQWFWKFKDWPFTWTWIDGAQKIWTAHPVRDIDIGGADPQPDDDDDGFGDDDPDCVRRCQRRVNLQNPQKDWAPWDWDDDPNFTKIKTKIAHHPPRDASDLVGGLWFAPNSVCVVPNDVDDDDPFTAGIWIWMAGSRNRGTQWIGGHTGDPRPIIMGMDTPDTD

Secondary structure (DSSP, 8-state):
--HHHHHHHHHHHHHH-SEEEEEEESSS-EEEEEETTEEEEEETTS-EEEEE----SS-SS-PPPP-SSSTHHHHHHS-GGGSSSEEEEEEEEEEETTEEEEEEEEEE-TT---S-TTS-SS-SHHHHHHHH-TTSPPPTT--SEEEEEEETTT--EEEEEEESSSTTS--EEEEEEEE-

Nearest PDB structures (foldseek):
  8oyv-assembly2_B  TM=5.099E-01  e=1.367E-01  synthetic construct
  8oyv-assembly1_A  TM=5.280E-01  e=2.526E-01  synthetic construct
  6can-assembly1_A  TM=3.224E-01  e=1.093E-01  Pyrococcus furiosus
  2jox-assembly1_A  TM=3.058E-01  e=1.078E+00  Homo sapiens

pLDDT: mean 90.55, std 11.5, range [43.16, 98.81]

Radius of gyration: 15.61 Å; Cα contacts (8 Å, |Δi|>4): 404; chains: 1; bounding box: 44×33×40 Å

Organism: NCBI:txid2691959

Solvent-accessible surface area (backbone atoms only — not comparable to full-atom values): 9732 Å² total; per-residue (Å²): 120,50,60,66,56,48,37,54,46,34,74,47,14,71,78,46,42,56,34,42,29,32,39,38,43,51,97,65,60,31,39,36,41,38,35,88,38,34,33,39,39,37,39,88,89,67,53,73,50,77,45,69,60,50,85,73,88,58,94,81,89,74,92,55,51,36,59,72,100,41,55,46,46,24,36,30,55,47,42,47,42,62,54,48,42,39,50,67,40,80,57,38,80,46,73,56,96,91,37,60,23,41,34,31,38,36,31,64,38,89,79,51,57,49,74,29,53,90,37,40,86,47,54,22,67,59,34,51,34,72,60,64,39,86,86,53,81,77,65,93,48,54,18,71,26,16,42,38,25,27,33,66,74,43,40,28,50,31,32,40,38,61,37,66,44,51,90,84,62,86,34,40,38,44,47,78,78,43,73,77